Protein AF-A0A7S1Y8I5-F1 (afdb_monomer_lite)

Radius of gyration: 36.9 Å; chains: 1; bounding box: 74×65×113 Å

Secondary structure (DSSP, 8-state):
------------------S----PPPGGGSSPEEEEEEEEEEEEEEPP-TT-SS--EEEEEEEEEEEE-HHHHHHHHHHHHHHHHHHHHHHHHHTS--EEES-SEEEEE--TT--EEEEEEEE-SSS-EEEEEE--TT-SSS-SS-TTEEEESSEEEE-TT-EEEEEEEE-GGG--SSS--EEEEEEEETTSPPEEEEEEEE-TT---------------PPPHHHHGGGS--S-HHHHHTTS-HHHHHHHHHHHHHHTS--

Organism: NCBI:txid1486929

Sequence (262 aa):
TDRVLWRVCEAPLDTSTSLVSPRVLREDDLHPRPMCVSTTVDEYASIPCLGSDHIPVTAKLTVDYRLVDGAARAEVRASVVEALRRDRDNADNAAVPHCTSSTNLVALRSDEGGCRRTVTVTNDGEVDADLRFVPLPDATSCDPLPDWLSVTPAGMRLAPGTSAPFSFTLHPSALRRDEPNESILILHVDGGPDLFMFASVDSPDAQQPCPSTPAAAESAALPPELAALFTSPGPVAAAFASLAPTQRSVVQSFLESLAVDP

InterPro domains:
  IPR013783 Immunoglobulin-like fold [G3DSA:2.60.40.10] (97-251)
  IPR036691 Endonuclease/exonuclease/phosphatase superfamily [G3DSA:3.60.10.10] (1-95)
  IPR048869 OCRL-1/2, ASH domain [PF21310] (116-197)

Foldseek 3Di:
DDDDDDDPPPDDPPPDDDDDDPDPDDPVLQAFDWDWDDKDWPDKDWDDDPPDPDTDIDTDIDTDTDGDRSVVVVVVVVVVVVVVVVVVVVVVVLQQWDKDKPDLEAEFEPDPVWTKDKIKMFTQGQAKWKKAWACDPPDPDRDSDDPQKDWPPRIDIDHHGDMDIIMIIGRPVRDDPPDWPKDWIWIDIVRHDIRIHIYGYDYPPPPPPDPPDDPDPDPPPDPPLVVVLVPDPDDNVVSLVPDDPVVNVVVVVVVVVVPPDD

pLDDT: mean 77.21, std 21.44, range [27.86, 98.5]

Structure (mmCIF, N/CA/C/O backbone):
data_AF-A0A7S1Y8I5-F1
#
_entry.id   AF-A0A7S1Y8I5-F1
#
loop_
_atom_site.group_PDB
_atom_site.id
_atom_site.type_symbol
_atom_site.label_atom_id
_atom_site.label_alt_id
_atom_site.label_comp_id
_atom_site.label_asym_id
_atom_site.label_entity_id
_atom_site.label_seq_id
_atom_site.pdbx_PDB_ins_code
_atom_site.Cartn_x
_atom_site.Cartn_y
_atom_site.Cartn_z
_atom_site.occupancy
_atom_site.B_iso_or_equiv
_atom_site.auth_seq_id
_atom_site.auth_comp_id
_atom_site.auth_asym_id
_atom_site.auth_atom_id
_atom_site.pdbx_PDB_model_num
ATOM 1 N N . THR A 1 1 ? -50.408 0.021 57.785 1.00 35.72 1 THR A N 1
ATOM 2 C CA . THR A 1 1 ? -49.200 -0.669 58.290 1.00 35.72 1 THR A CA 1
ATOM 3 C C . THR A 1 1 ? -48.864 -1.743 57.285 1.00 35.72 1 THR A C 1
ATOM 5 O O . THR A 1 1 ? -49.183 -2.907 57.487 1.00 35.72 1 THR A O 1
ATOM 8 N N . ASP A 1 2 ? -48.273 -1.330 56.168 1.00 29.28 2 ASP A N 1
ATOM 9 C CA . ASP A 1 2 ? -47.983 -2.233 55.058 1.00 29.28 2 ASP A CA 1
ATOM 10 C C . ASP A 1 2 ? -46.575 -2.788 55.232 1.00 29.28 2 ASP A C 1
ATOM 12 O O . ASP A 1 2 ? -45.578 -2.075 55.134 1.00 29.28 2 ASP A O 1
ATOM 16 N N . ARG A 1 3 ? -46.502 -4.073 55.581 1.00 29.41 3 ARG A N 1
ATOM 17 C CA . ARG A 1 3 ? -45.250 -4.824 55.631 1.00 29.41 3 ARG A CA 1
ATOM 18 C C . ARG A 1 3 ? -44.947 -5.320 54.222 1.00 29.41 3 ARG A C 1
ATOM 20 O O . ARG A 1 3 ? -45.567 -6.274 53.762 1.00 29.41 3 ARG A O 1
ATOM 27 N N . VAL A 1 4 ? -43.991 -4.682 53.551 1.00 30.38 4 VAL A N 1
ATOM 28 C CA . VAL A 1 4 ? -43.412 -5.203 52.307 1.00 30.38 4 VAL A CA 1
ATOM 29 C C . VAL A 1 4 ? -42.442 -6.322 52.677 1.00 30.38 4 VAL A C 1
ATOM 31 O O . VAL A 1 4 ? -41.422 -6.099 53.328 1.00 30.38 4 VAL A O 1
ATOM 34 N N . LEU A 1 5 ? -42.814 -7.545 52.313 1.00 27.86 5 LEU A N 1
ATOM 35 C CA . LEU A 1 5 ? -42.038 -8.759 52.524 1.00 27.86 5 LEU A CA 1
ATOM 36 C C . LEU A 1 5 ? -41.047 -8.882 51.361 1.00 27.86 5 LEU A C 1
ATOM 38 O O . LEU A 1 5 ? -41.431 -9.254 50.254 1.00 27.86 5 LEU A O 1
ATOM 42 N N . TRP A 1 6 ? -39.781 -8.530 51.583 1.00 33.62 6 TRP A N 1
ATOM 43 C CA . TRP A 1 6 ? -38.742 -8.753 50.578 1.00 33.62 6 TRP A CA 1
ATOM 44 C C . TRP A 1 6 ? -38.394 -10.240 50.550 1.00 33.62 6 TRP A C 1
ATOM 46 O O . TRP A 1 6 ? -37.747 -10.766 51.454 1.00 33.62 6 TRP A O 1
ATOM 56 N N . ARG A 1 7 ? -38.861 -10.931 49.509 1.00 28.95 7 ARG A N 1
ATOM 57 C CA . ARG A 1 7 ? -38.400 -12.271 49.150 1.00 28.95 7 ARG A CA 1
ATOM 58 C C . ARG A 1 7 ? -37.130 -12.091 48.323 1.00 28.95 7 ARG A C 1
ATOM 60 O O . ARG A 1 7 ? -37.197 -11.604 47.199 1.00 28.95 7 ARG A O 1
ATOM 67 N N . VAL A 1 8 ? -35.979 -12.445 48.886 1.00 35.25 8 VAL A N 1
ATOM 68 C CA . VAL A 1 8 ? -34.736 -12.571 48.118 1.00 35.25 8 VAL A CA 1
ATOM 69 C C . VAL A 1 8 ? -34.930 -13.760 47.180 1.00 35.25 8 VAL A C 1
ATOM 71 O O . VAL A 1 8 ? -34.935 -14.908 47.615 1.00 35.25 8 VAL A O 1
ATOM 74 N N . CYS A 1 9 ? -35.194 -13.491 45.903 1.00 32.03 9 CYS A N 1
ATOM 75 C CA . CYS A 1 9 ? -35.096 -14.515 44.873 1.00 32.03 9 CYS A CA 1
ATOM 76 C C . CYS A 1 9 ? -33.607 -14.781 44.643 1.00 32.03 9 CYS A C 1
ATOM 78 O O . CYS A 1 9 ? -32.924 -13.996 43.989 1.00 32.03 9 CYS A O 1
ATOM 80 N N . GLU A 1 10 ? -33.108 -15.878 45.206 1.00 39.66 10 GLU A N 1
ATOM 81 C CA . GLU A 1 10 ? -31.824 -16.467 44.840 1.00 39.66 10 GLU A CA 1
ATOM 82 C C . GLU A 1 10 ? -31.915 -16.967 43.391 1.00 39.66 10 GLU A C 1
ATOM 84 O O . GLU A 1 10 ? -32.310 -18.099 43.123 1.00 39.66 10 GLU A O 1
ATOM 89 N N . ALA A 1 11 ? -31.587 -16.107 42.429 1.00 35.72 11 ALA A N 1
ATOM 90 C CA . ALA A 1 11 ? -31.093 -16.588 41.149 1.00 35.72 11 ALA A CA 1
ATOM 91 C C . ALA A 1 11 ? -29.582 -16.817 41.316 1.00 35.72 11 ALA A C 1
ATOM 93 O O . ALA A 1 11 ? -28.886 -15.891 41.747 1.00 35.72 11 ALA A O 1
ATOM 94 N N . PRO A 1 12 ? -29.052 -18.018 41.025 1.00 37.81 12 PRO A N 1
ATOM 95 C CA . PRO A 1 12 ? -27.624 -18.268 41.140 1.00 37.81 12 PRO A CA 1
ATOM 96 C C . PRO A 1 12 ? -26.876 -17.347 40.170 1.00 37.81 12 PRO A C 1
ATOM 98 O O . PRO A 1 12 ? -27.116 -17.358 38.962 1.00 37.81 12 PRO A O 1
ATOM 101 N N . LEU A 1 13 ? -25.976 -16.526 40.717 1.00 39.91 13 LEU A N 1
ATOM 102 C CA . LEU A 1 13 ? -24.967 -15.808 39.947 1.00 39.91 13 LEU A CA 1
ATOM 103 C C . LEU A 1 13 ? -24.025 -16.853 39.353 1.00 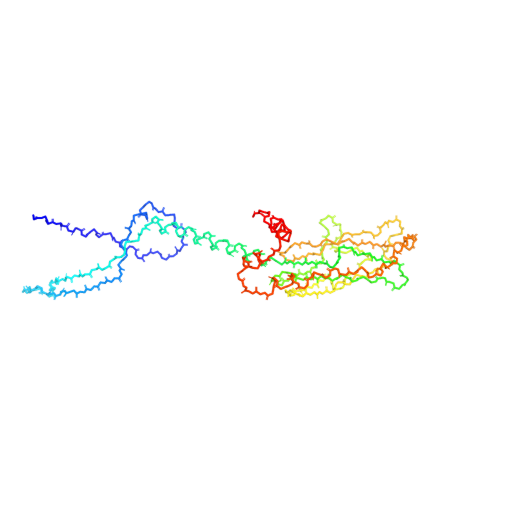39.91 13 LEU A C 1
ATOM 105 O O . LEU A 1 13 ? -23.099 -17.319 40.013 1.00 39.91 13 LEU A O 1
ATOM 109 N N . ASP A 1 14 ? -24.302 -17.246 38.115 1.00 36.22 14 ASP A N 1
ATOM 110 C CA . ASP A 1 14 ? -23.4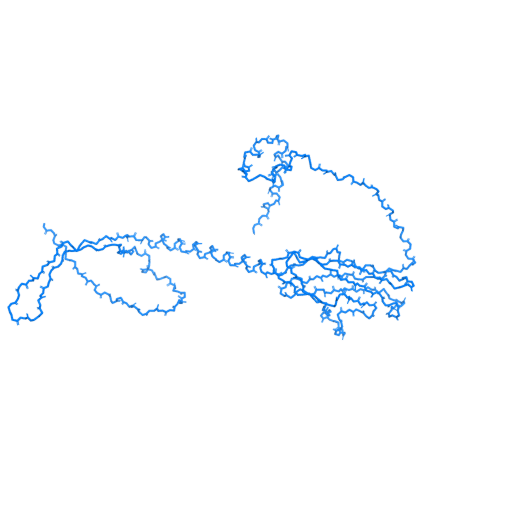34 -18.117 37.340 1.00 36.22 14 ASP A CA 1
ATOM 111 C C . ASP A 1 14 ? -22.154 -17.338 36.995 1.00 36.22 14 ASP A C 1
ATOM 113 O O . ASP A 1 14 ? -22.109 -16.513 36.081 1.00 36.22 14 ASP A O 1
ATOM 117 N N . THR A 1 15 ? -21.116 -17.527 37.809 1.00 41.22 15 THR A N 1
ATOM 118 C CA . THR A 1 15 ? -19.801 -16.878 37.687 1.00 41.22 15 THR A CA 1
ATOM 119 C C . THR A 1 15 ? -18.896 -17.563 36.662 1.00 41.22 15 THR A C 1
ATOM 121 O O . THR A 1 15 ? -17.710 -17.248 36.568 1.00 41.22 15 THR A O 1
ATOM 124 N N . SER A 1 16 ? -19.440 -18.465 35.843 1.00 45.03 16 SER A N 1
ATOM 125 C CA . SER A 1 16 ? -18.681 -19.220 34.853 1.00 45.03 16 SER A CA 1
ATOM 126 C C . SER A 1 16 ? -19.065 -18.843 33.420 1.00 45.03 16 SER A C 1
ATOM 128 O O . SER A 1 16 ? -19.826 -19.520 32.741 1.00 45.03 16 SER A O 1
ATOM 130 N N . THR A 1 17 ? -18.529 -17.736 32.900 1.00 38.75 17 THR A N 1
ATOM 131 C CA . THR A 1 17 ? -18.283 -17.639 31.447 1.00 38.75 17 THR A CA 1
ATOM 132 C C . THR A 1 17 ? -17.230 -16.581 31.134 1.00 38.75 17 THR A C 1
ATOM 134 O O . THR A 1 17 ? -17.516 -15.441 30.774 1.00 38.75 17 THR A O 1
ATOM 137 N N . SER A 1 18 ? -15.969 -16.997 31.261 1.00 46.31 18 SER A N 1
ATOM 138 C CA . SER A 1 18 ? -14.909 -16.521 30.378 1.00 46.31 18 SER A CA 1
ATOM 139 C C . SER A 1 18 ? -15.179 -17.028 28.960 1.00 46.31 18 SER A C 1
ATOM 141 O O . SER A 1 18 ? -15.636 -18.159 28.806 1.00 46.31 18 SER A O 1
ATOM 143 N N . LEU A 1 19 ? -14.789 -16.221 27.972 1.00 37.41 19 LEU A N 1
ATOM 144 C CA . LEU A 1 19 ? -14.913 -16.364 26.512 1.00 37.41 19 LEU A CA 1
ATOM 145 C C . LEU A 1 19 ? -16.015 -15.475 25.925 1.00 37.41 19 LEU A C 1
ATOM 147 O O . LEU A 1 19 ? -17.208 -15.770 25.945 1.00 37.41 19 LEU A O 1
ATOM 151 N N . VAL A 1 20 ? -15.541 -14.351 25.386 1.00 36.66 20 VAL A N 1
ATOM 152 C CA . VAL A 1 20 ? -16.281 -13.333 24.643 1.00 36.66 20 VAL A CA 1
ATOM 153 C C . VAL A 1 20 ? -16.767 -13.949 23.332 1.00 36.66 20 VAL A C 1
ATOM 155 O O . VAL A 1 20 ? -16.147 -13.814 22.286 1.00 36.66 20 VAL A O 1
ATOM 158 N N . SER A 1 21 ? -17.878 -14.674 23.396 1.00 36.94 21 SER A N 1
ATOM 159 C CA . SER A 1 21 ? -18.741 -14.859 22.232 1.00 36.94 21 SER A CA 1
ATOM 160 C C . SER A 1 21 ? -19.648 -13.631 22.111 1.00 36.94 21 SER A C 1
ATOM 162 O O . SER A 1 21 ? -20.028 -13.065 23.145 1.00 36.94 21 SER A O 1
ATOM 164 N N . PRO A 1 22 ? -20.023 -13.196 20.897 1.00 38.72 22 PRO A N 1
ATOM 165 C CA . PRO A 1 22 ? -20.977 -12.110 20.721 1.00 38.72 22 PRO A CA 1
ATOM 166 C C . PRO A 1 22 ? -22.334 -12.549 21.287 1.00 38.72 22 PRO A C 1
ATOM 168 O O . PRO A 1 22 ? -23.116 -13.234 20.633 1.00 38.72 22 PRO A O 1
ATOM 171 N N . ARG A 1 23 ? -22.603 -12.205 22.553 1.00 46.09 23 ARG A N 1
ATOM 172 C CA . ARG A 1 23 ? -23.916 -12.396 23.174 1.00 46.09 23 ARG A CA 1
ATOM 173 C C . ARG A 1 23 ? -24.901 -11.470 22.468 1.00 46.09 23 ARG A C 1
ATOM 175 O O . ARG A 1 23 ? -24.848 -10.253 22.655 1.00 46.09 23 ARG A O 1
ATOM 182 N N . VAL A 1 24 ? -25.786 -12.072 21.679 1.00 48.88 24 VAL A N 1
ATOM 183 C CA . VAL A 1 24 ? -27.066 -11.483 21.282 1.00 48.88 24 VAL A CA 1
ATOM 184 C C . VAL A 1 24 ? -27.761 -11.044 22.571 1.00 48.88 24 VAL A C 1
ATOM 186 O O . VAL A 1 24 ? -27.965 -11.870 23.464 1.00 48.88 24 VAL A O 1
ATOM 189 N N . LEU A 1 25 ? -28.021 -9.742 22.706 1.00 46.62 25 LEU A N 1
ATOM 190 C CA . LEU A 1 25 ? -28.722 -9.186 23.864 1.00 46.62 25 LEU A CA 1
ATOM 191 C C . LEU A 1 25 ? -30.088 -9.873 23.962 1.00 46.62 25 LEU A C 1
ATOM 193 O O . LEU A 1 25 ? -30.847 -9.876 22.993 1.00 46.62 25 LEU A O 1
ATOM 197 N N . ARG A 1 26 ? -30.374 -10.500 25.105 1.00 55.31 26 ARG A N 1
ATOM 198 C CA . ARG A 1 26 ? -31.713 -11.038 25.385 1.00 55.31 26 ARG A CA 1
ATOM 199 C C . ARG A 1 26 ? -32.615 -9.876 25.798 1.00 55.31 26 ARG A C 1
ATOM 201 O O . ARG A 1 26 ? -32.120 -8.897 26.350 1.00 55.31 26 ARG A O 1
ATOM 208 N N . GLU A 1 27 ? -33.925 -9.982 25.576 1.00 52.91 27 GLU A N 1
ATOM 209 C CA . GLU A 1 27 ? -34.897 -8.963 26.023 1.00 52.91 27 GLU A CA 1
ATOM 210 C C . GLU A 1 27 ? -34.753 -8.634 27.526 1.00 52.91 27 GLU A C 1
ATOM 212 O O . GLU A 1 27 ? -34.914 -7.483 27.926 1.00 52.91 27 GLU A O 1
ATOM 217 N N . ASP A 1 28 ? -34.301 -9.597 28.338 1.00 56.22 28 ASP A N 1
ATOM 218 C CA . ASP A 1 28 ? -33.999 -9.440 29.771 1.00 56.22 28 ASP A CA 1
ATOM 219 C C . ASP A 1 28 ? -32.831 -8.475 30.097 1.00 56.22 28 ASP A C 1
ATOM 221 O O . ASP A 1 28 ? -32.583 -8.146 31.265 1.00 56.22 28 ASP A O 1
ATOM 225 N N . ASP A 1 29 ? -32.066 -8.024 29.098 1.00 56.28 29 ASP A N 1
ATOM 226 C CA . ASP A 1 29 ? -30.981 -7.046 29.258 1.00 56.28 29 ASP A CA 1
ATOM 227 C C . ASP A 1 29 ? -31.463 -5.586 29.114 1.00 56.28 29 ASP A C 1
ATOM 229 O O . ASP A 1 29 ? -30.708 -4.666 29.432 1.00 56.28 29 ASP A O 1
ATOM 233 N N . LEU A 1 30 ? -32.714 -5.361 28.687 1.00 57.78 30 LEU A N 1
ATOM 234 C CA . LEU A 1 30 ? -33.320 -4.025 28.565 1.00 57.78 30 LEU A CA 1
ATOM 235 C C . LEU A 1 30 ? -33.857 -3.486 29.895 1.00 57.78 30 LEU A C 1
ATOM 237 O O . LEU A 1 30 ? -34.082 -2.283 30.032 1.00 57.78 30 LEU A O 1
ATOM 241 N N . HIS A 1 31 ? -34.054 -4.352 30.892 1.00 66.00 31 HIS A N 1
ATOM 242 C CA . HIS A 1 31 ? -34.506 -3.911 32.203 1.00 66.00 31 HIS A CA 1
ATOM 243 C C . HIS A 1 31 ? -33.383 -3.207 32.969 1.00 66.00 31 HIS A C 1
ATOM 245 O O . HIS A 1 31 ? -32.252 -3.704 33.006 1.00 66.00 31 HIS A O 1
ATOM 251 N N . PRO A 1 32 ? -33.682 -2.069 33.620 1.00 66.94 32 PRO A N 1
ATOM 252 C CA . PRO A 1 32 ? -32.694 -1.350 34.397 1.00 66.94 32 PRO A CA 1
ATOM 253 C C . PRO A 1 32 ? -32.132 -2.247 35.499 1.00 66.94 32 PRO A C 1
ATOM 255 O O . PRO A 1 32 ? -32.873 -2.756 36.344 1.00 66.94 32 PRO A O 1
ATOM 258 N N . ARG A 1 33 ? -30.811 -2.452 35.491 1.00 70.31 33 ARG A N 1
ATOM 259 C CA . ARG A 1 33 ? -30.142 -3.289 36.492 1.00 70.31 33 ARG A CA 1
ATOM 260 C C . ARG A 1 33 ? -29.558 -2.409 37.592 1.00 70.31 33 ARG A C 1
ATOM 262 O O . ARG A 1 33 ? -28.818 -1.470 37.278 1.00 70.31 33 ARG A O 1
ATOM 269 N N . PRO A 1 34 ? -29.855 -2.695 38.870 1.00 72.12 34 PRO A N 1
ATOM 270 C CA . PRO A 1 34 ? -29.190 -2.021 39.968 1.00 72.12 34 PRO A CA 1
ATOM 271 C C . PRO A 1 34 ? -27.727 -2.471 40.000 1.00 72.12 34 PRO A C 1
ATOM 273 O O . PRO A 1 34 ? -27.423 -3.654 40.139 1.00 72.12 34 PRO A O 1
ATOM 276 N N . MET A 1 35 ? -26.811 -1.521 39.853 1.00 75.56 35 MET A N 1
ATOM 277 C CA . MET A 1 35 ? -25.389 -1.735 40.084 1.00 75.56 35 MET A CA 1
ATOM 278 C C . MET A 1 35 ? -25.064 -1.197 41.476 1.00 75.56 35 MET A C 1
ATOM 280 O O . MET A 1 35 ? -25.183 0.005 41.714 1.00 75.56 35 MET A O 1
ATOM 284 N N . CYS A 1 36 ? -24.700 -2.088 42.401 1.00 72.88 36 CYS A N 1
ATOM 285 C CA . CYS A 1 36 ? -24.256 -1.706 43.741 1.00 72.88 36 CYS A CA 1
ATOM 286 C C . CYS A 1 36 ? -22.994 -0.845 43.629 1.00 72.88 36 CYS A C 1
ATOM 288 O O . CYS A 1 36 ? -22.030 -1.242 42.975 1.00 72.88 36 CYS A O 1
ATOM 290 N N . VAL A 1 37 ? -23.014 0.329 44.251 1.00 78.00 37 VAL A N 1
ATOM 291 C CA . VAL A 1 37 ? -21.901 1.287 44.252 1.00 78.00 37 VAL A CA 1
ATOM 292 C C . VAL A 1 37 ? -21.157 1.229 45.578 1.00 78.00 37 VAL A C 1
ATOM 294 O O . VAL A 1 37 ? -19.929 1.196 45.590 1.00 78.00 37 VAL A O 1
ATOM 297 N N . SER A 1 38 ? -21.894 1.160 46.684 1.00 84.19 38 SER A N 1
ATOM 298 C CA . SER A 1 38 ? -21.340 1.038 48.029 1.00 84.19 38 SER A CA 1
ATOM 299 C C . SER A 1 38 ? -22.314 0.322 48.951 1.00 84.19 38 SER A C 1
ATOM 301 O O . SER A 1 38 ? -23.530 0.435 48.809 1.00 84.19 38 SER A O 1
ATOM 303 N N . THR A 1 39 ? -21.751 -0.392 49.922 1.00 86.81 39 THR A N 1
ATOM 304 C CA . THR A 1 39 ? -22.501 -1.017 51.009 1.00 86.81 39 THR A CA 1
ATOM 305 C C . THR A 1 39 ? -21.860 -0.607 52.322 1.00 86.81 39 THR A C 1
ATOM 307 O O . THR A 1 39 ? -20.664 -0.831 52.518 1.00 86.81 39 THR A O 1
ATOM 310 N N . THR A 1 40 ? -22.645 -0.034 53.227 1.00 90.12 40 THR A N 1
ATOM 311 C CA . THR A 1 40 ? -22.228 0.271 54.597 1.00 90.12 40 THR A CA 1
ATOM 312 C C . THR A 1 40 ? -23.017 -0.581 55.580 1.00 90.12 40 THR A C 1
ATOM 314 O O . THR A 1 40 ? -24.213 -0.819 55.409 1.00 90.12 40 THR A O 1
ATOM 317 N N . VAL A 1 41 ? -22.327 -1.086 56.603 1.00 89.31 41 VAL A N 1
ATOM 318 C CA . VAL A 1 41 ? -22.955 -1.817 57.707 1.00 89.31 41 VAL A CA 1
ATOM 319 C C . VAL A 1 41 ? -23.259 -0.812 58.804 1.00 89.31 41 VAL A C 1
ATOM 321 O O . VAL A 1 41 ? -22.336 -0.279 59.416 1.00 89.31 41 VAL A O 1
ATOM 324 N N . ASP A 1 42 ? -24.538 -0.555 59.044 1.00 89.62 42 ASP A N 1
ATOM 325 C CA . ASP A 1 42 ? -24.965 0.440 60.028 1.00 89.62 42 ASP A CA 1
ATOM 326 C C . ASP A 1 42 ? -25.104 -0.190 61.414 1.00 89.62 42 ASP A C 1
ATOM 328 O O . ASP A 1 42 ? -24.714 0.392 62.423 1.00 89.62 42 ASP A O 1
ATOM 332 N N . GLU A 1 43 ? -25.654 -1.404 61.467 1.00 91.88 43 GLU A N 1
ATOM 333 C CA . GLU A 1 43 ? -25.865 -2.142 62.710 1.00 91.88 43 GLU A CA 1
ATOM 334 C C . GLU A 1 43 ? -25.526 -3.616 62.490 1.00 91.88 43 GLU A C 1
ATOM 336 O O . GLU A 1 43 ? -25.877 -4.203 61.466 1.00 91.88 43 GLU A O 1
ATOM 341 N N . TYR A 1 44 ? -24.856 -4.229 63.463 1.00 91.19 44 TYR A N 1
ATOM 342 C CA . TYR A 1 44 ? -24.547 -5.654 63.465 1.00 91.19 44 TYR A CA 1
ATOM 343 C C . TYR A 1 44 ? -24.724 -6.192 64.879 1.00 91.19 44 TYR A C 1
ATOM 345 O O . TYR A 1 44 ? -24.107 -5.696 65.820 1.00 91.19 44 TYR A O 1
ATOM 353 N N . ALA A 1 45 ? -25.570 -7.202 65.035 1.00 89.69 45 ALA A N 1
ATOM 354 C CA . ALA A 1 45 ? -25.847 -7.820 66.321 1.00 89.69 45 ALA A CA 1
ATOM 355 C C . ALA A 1 45 ? -25.941 -9.336 66.175 1.00 89.69 45 ALA A C 1
ATOM 357 O O . ALA A 1 45 ? -26.492 -9.849 65.204 1.00 89.69 45 ALA A O 1
ATOM 358 N N . SER A 1 46 ? -25.421 -10.060 67.159 1.00 88.19 46 SER A N 1
ATOM 359 C CA . SER A 1 46 ? -25.667 -11.489 67.308 1.00 88.19 46 SER A CA 1
ATOM 360 C C . SER A 1 46 ? -26.896 -11.712 68.184 1.00 88.19 46 SER A C 1
ATOM 362 O O . SER A 1 46 ? -27.103 -11.018 69.181 1.00 88.19 46 SER A O 1
ATOM 364 N N . ILE A 1 47 ? -27.728 -12.682 67.815 1.00 86.56 47 ILE A N 1
ATOM 365 C CA . ILE A 1 47 ? -28.867 -13.095 68.632 1.00 86.56 47 ILE A CA 1
ATOM 366 C C . ILE A 1 47 ? -28.382 -14.214 69.560 1.00 86.56 47 ILE A C 1
ATOM 368 O O . ILE A 1 47 ? -27.940 -15.252 69.066 1.00 86.56 47 ILE A O 1
ATOM 372 N N . PRO A 1 48 ? -28.463 -14.054 70.892 1.00 81.31 48 PRO A N 1
ATOM 373 C CA . PRO A 1 48 ? -28.026 -15.089 71.819 1.00 81.31 48 PRO A CA 1
ATOM 374 C C . PRO A 1 48 ? -28.852 -16.369 71.645 1.00 81.31 48 PRO A C 1
ATOM 376 O O . PRO A 1 48 ? -30.066 -16.363 71.846 1.00 81.31 48 PRO A O 1
ATOM 379 N N . CYS A 1 49 ? -28.194 -17.479 71.318 1.00 80.12 49 CYS A N 1
ATOM 380 C CA . CYS A 1 49 ? -28.799 -18.808 71.273 1.00 80.12 49 CYS A CA 1
ATOM 381 C C . CYS A 1 49 ? -28.002 -19.768 72.164 1.00 80.12 49 CYS A C 1
ATOM 383 O O . CYS A 1 49 ? -26.795 -19.941 72.000 1.00 80.12 49 CYS A O 1
ATOM 385 N N . LEU A 1 50 ? -28.674 -20.379 73.142 1.00 80.12 50 LEU A N 1
ATOM 386 C CA . LEU A 1 50 ? -28.043 -21.313 74.071 1.00 80.12 50 LEU A CA 1
ATOM 387 C C . LEU A 1 50 ? -27.950 -22.702 73.434 1.00 80.12 50 LEU A C 1
ATOM 389 O O . LEU A 1 50 ? -28.970 -23.294 73.090 1.00 80.12 50 LEU A O 1
ATOM 393 N N . GLY A 1 51 ? -26.725 -23.220 73.317 1.00 78.56 51 GLY A N 1
ATOM 394 C CA . GLY A 1 51 ? -26.458 -24.606 72.915 1.00 78.56 51 GLY A CA 1
ATOM 395 C C . GLY A 1 51 ? -26.224 -24.843 71.420 1.00 78.56 51 GLY A C 1
ATOM 396 O O . GLY A 1 51 ? -26.110 -25.998 71.026 1.00 78.56 51 GLY A O 1
ATOM 397 N N . SER A 1 52 ? -26.127 -23.786 70.608 1.00 80.44 52 SER A N 1
ATOM 398 C CA . SER A 1 52 ? -25.707 -23.853 69.200 1.00 80.44 52 SER A CA 1
ATOM 399 C C . SER A 1 52 ? -24.369 -23.131 69.041 1.00 80.44 52 SER A C 1
ATOM 401 O O . SER A 1 52 ? -24.214 -22.010 69.523 1.00 80.44 52 SER A O 1
ATOM 403 N N . ASP A 1 53 ? -23.406 -23.762 68.379 1.00 82.50 53 ASP A N 1
ATOM 404 C CA . ASP A 1 53 ? -22.128 -23.167 67.967 1.00 82.50 53 ASP A CA 1
ATOM 405 C C . ASP A 1 53 ? -22.281 -22.225 66.759 1.00 82.50 53 ASP A C 1
ATOM 407 O O . ASP A 1 53 ? -21.442 -21.355 66.522 1.00 82.50 53 ASP A O 1
ATOM 411 N N . HIS A 1 54 ? -23.403 -22.325 66.047 1.00 78.81 54 HIS A N 1
ATOM 412 C CA . HIS A 1 54 ? -23.824 -21.371 65.031 1.00 78.81 54 HIS A CA 1
ATOM 413 C C . HIS A 1 54 ? -24.742 -20.307 65.644 1.00 78.81 54 HIS A C 1
ATOM 415 O O . HIS A 1 54 ? -25.921 -20.572 65.902 1.00 78.81 54 HIS A O 1
ATOM 421 N N . ILE A 1 55 ? -24.196 -19.105 65.874 1.00 85.06 55 ILE A N 1
ATOM 422 C CA . ILE A 1 55 ? -24.936 -17.955 66.411 1.00 85.06 55 ILE A CA 1
ATOM 423 C C . ILE A 1 55 ? -25.551 -17.160 65.252 1.00 85.06 55 ILE A C 1
ATOM 425 O O . ILE A 1 55 ? -24.805 -16.629 64.425 1.00 85.06 55 ILE A O 1
ATOM 429 N N . PRO A 1 56 ? -26.889 -17.045 65.168 1.00 88.06 56 PRO A N 1
ATOM 430 C CA . PRO A 1 56 ? -27.523 -16.233 64.147 1.00 88.06 56 PRO A CA 1
ATOM 431 C C . PRO A 1 56 ? -27.190 -14.756 64.364 1.00 88.06 56 PRO A C 1
ATOM 433 O O . PRO A 1 56 ? -27.153 -14.256 65.491 1.00 88.06 56 PRO A O 1
ATOM 436 N N . VAL A 1 57 ? -26.958 -14.049 63.263 1.00 91.19 57 VAL A N 1
ATOM 437 C CA . VAL A 1 57 ? -26.610 -12.627 63.259 1.00 91.19 57 VAL A CA 1
ATOM 438 C C . VAL A 1 57 ? -27.638 -11.836 62.469 1.00 91.19 57 VAL A C 1
ATOM 440 O O . VAL A 1 57 ? -28.188 -12.307 61.475 1.00 91.19 57 VAL A O 1
ATOM 443 N N . THR A 1 58 ? -27.896 -10.620 62.926 1.00 88.75 58 THR A N 1
ATOM 444 C CA . THR A 1 58 ? -28.709 -9.621 62.243 1.00 88.75 58 THR A CA 1
ATOM 445 C C . THR A 1 58 ? -27.821 -8.452 61.871 1.00 88.75 58 THR A C 1
ATOM 447 O O . THR A 1 58 ? -27.128 -7.907 62.731 1.00 88.75 58 THR A O 1
ATOM 450 N N . ALA A 1 59 ? -27.862 -8.053 60.605 1.00 91.06 59 ALA A N 1
ATOM 451 C CA . ALA A 1 59 ? -27.164 -6.879 60.113 1.00 91.06 59 ALA A CA 1
ATOM 452 C C . ALA A 1 59 ? -28.155 -5.937 59.430 1.00 91.06 59 ALA A C 1
ATOM 454 O O . ALA A 1 59 ? -29.039 -6.380 58.694 1.00 91.06 59 ALA A O 1
ATOM 455 N N . LYS A 1 60 ? -27.983 -4.638 59.659 1.00 91.62 60 LYS A N 1
ATOM 456 C CA . LYS A 1 60 ? -28.649 -3.572 58.920 1.00 91.62 60 LYS A CA 1
ATOM 457 C C . LYS A 1 60 ? -27.626 -2.950 57.986 1.00 91.62 60 LYS A C 1
ATOM 459 O O . LYS A 1 60 ? -26.576 -2.485 58.427 1.00 91.62 60 LYS A O 1
ATOM 464 N N . LEU A 1 61 ? -27.932 -3.000 56.699 1.00 92.00 61 LEU A N 1
ATOM 465 C CA . LEU A 1 61 ? -27.052 -2.559 55.631 1.00 92.00 61 LEU A CA 1
ATOM 466 C C . LEU A 1 61 ? -27.731 -1.404 54.902 1.00 92.00 61 LEU A C 1
ATOM 468 O O . LEU A 1 61 ? -28.891 -1.538 54.504 1.00 92.00 61 LEU A O 1
ATOM 472 N N . THR A 1 62 ? -27.001 -0.317 54.684 1.00 89.00 62 THR A N 1
ATOM 473 C CA . THR A 1 62 ? -27.372 0.693 53.695 1.00 89.00 62 THR A CA 1
ATOM 474 C C . THR A 1 62 ? -26.618 0.381 52.407 1.00 89.00 62 THR A C 1
ATOM 476 O O . THR A 1 62 ? -25.397 0.222 52.406 1.00 89.00 62 THR A O 1
ATOM 479 N N . VAL A 1 63 ? -27.363 0.217 51.313 1.00 88.50 63 VAL A N 1
ATOM 480 C CA . VAL A 1 63 ? -26.821 -0.116 49.991 1.00 88.50 63 VAL A CA 1
ATOM 481 C C . VAL A 1 63 ? -27.152 1.019 49.039 1.00 88.50 63 VAL A C 1
ATOM 483 O O . VAL A 1 63 ? -28.320 1.237 48.711 1.00 88.50 63 VAL A O 1
ATOM 486 N N . ASP A 1 64 ? -26.120 1.700 48.556 1.00 86.75 64 ASP A N 1
ATOM 487 C CA . ASP A 1 64 ? -26.258 2.662 47.474 1.00 86.75 64 ASP A CA 1
ATOM 488 C C . ASP A 1 64 ? -26.132 1.921 46.148 1.00 86.75 64 ASP A C 1
ATOM 490 O O . ASP A 1 64 ? -25.122 1.268 45.864 1.00 86.75 64 ASP A O 1
ATOM 494 N N . TYR A 1 65 ? -27.148 2.040 45.300 1.00 86.19 65 TYR A N 1
ATOM 495 C CA . TYR A 1 65 ? -27.115 1.488 43.954 1.00 86.19 65 TYR A CA 1
ATOM 496 C C . TYR A 1 65 ? -27.380 2.574 42.918 1.00 86.19 65 TYR A C 1
ATOM 498 O O . TYR A 1 65 ? -28.132 3.523 43.141 1.00 86.19 65 TYR A O 1
ATOM 506 N N . ARG A 1 66 ? -26.762 2.419 41.749 1.00 84.38 66 ARG A N 1
ATOM 507 C CA . ARG A 1 66 ? -27.094 3.192 40.554 1.00 84.38 66 ARG A CA 1
ATOM 508 C C . ARG A 1 66 ? -27.970 2.342 39.659 1.00 84.38 66 ARG A C 1
ATOM 510 O O . ARG A 1 66 ? -27.633 1.200 39.350 1.00 84.38 66 ARG A O 1
ATOM 517 N N . LEU A 1 67 ? -29.091 2.912 39.243 1.00 83.44 67 LEU A N 1
ATOM 518 C CA . LEU A 1 67 ? -29.934 2.314 38.226 1.00 83.44 67 LEU A CA 1
ATOM 519 C C . LEU A 1 67 ? -29.319 2.632 36.860 1.00 83.44 67 LEU A C 1
ATOM 521 O O . LEU A 1 67 ? -29.257 3.797 36.470 1.00 83.44 67 LEU A O 1
ATOM 525 N N . VAL A 1 68 ? -28.824 1.616 36.156 1.00 81.69 68 VAL A N 1
ATOM 526 C CA . VAL A 1 68 ? -28.331 1.797 34.786 1.00 81.69 68 VAL A CA 1
ATOM 527 C C . VAL A 1 68 ? -29.475 1.500 33.833 1.00 81.69 68 VAL A C 1
ATOM 529 O O . VAL A 1 68 ? -29.982 0.379 33.826 1.00 81.69 68 VAL A O 1
ATOM 532 N N . ASP A 1 69 ? -29.867 2.491 33.039 1.00 83.81 69 ASP A N 1
ATOM 533 C CA . ASP A 1 69 ? -30.835 2.302 31.963 1.00 83.81 69 ASP A CA 1
ATOM 534 C C . ASP A 1 69 ? -30.246 1.359 30.903 1.00 83.81 69 ASP A C 1
ATOM 536 O O . ASP A 1 69 ? -29.227 1.657 30.270 1.00 83.81 69 ASP A O 1
ATOM 540 N N . GLY A 1 70 ? -30.870 0.188 30.756 1.00 83.25 70 GLY A N 1
ATOM 541 C CA . GLY A 1 70 ? -30.452 -0.835 29.804 1.00 83.25 70 GLY A CA 1
ATOM 542 C C . GLY A 1 70 ? -30.557 -0.351 28.360 1.00 83.25 70 GLY A C 1
ATOM 543 O O . GLY A 1 70 ? -29.669 -0.654 27.563 1.00 83.25 70 GLY A O 1
ATOM 544 N N . ALA A 1 71 ? -31.574 0.457 28.043 1.00 84.62 71 ALA A N 1
ATOM 545 C CA . ALA A 1 71 ? -31.780 0.998 26.705 1.00 84.62 71 ALA A CA 1
ATOM 546 C C . ALA A 1 71 ? -30.699 2.029 26.356 1.00 84.62 71 ALA A C 1
ATOM 548 O O . ALA A 1 71 ? -29.986 1.853 25.368 1.00 84.62 71 ALA A O 1
ATOM 549 N N . ALA A 1 72 ? -30.485 3.030 27.219 1.00 85.56 72 ALA A N 1
ATOM 550 C CA . ALA A 1 72 ? -29.428 4.026 27.019 1.00 85.56 72 ALA A CA 1
ATOM 551 C C . ALA A 1 72 ? -28.030 3.383 26.970 1.00 85.56 72 ALA A C 1
ATOM 553 O O . ALA A 1 72 ? -27.181 3.754 26.160 1.00 85.56 72 ALA A O 1
ATOM 554 N N . ARG A 1 73 ? -27.778 2.364 27.802 1.00 85.31 73 ARG A N 1
ATOM 555 C CA . ARG A 1 73 ? -26.518 1.611 27.766 1.00 85.31 73 ARG A CA 1
ATOM 556 C C . ARG A 1 73 ? -26.346 0.841 26.458 1.00 85.31 73 ARG A C 1
ATOM 558 O O . ARG A 1 73 ? -25.225 0.776 25.954 1.00 85.31 73 ARG A O 1
ATOM 565 N N . ALA A 1 74 ? -27.403 0.220 25.941 1.00 86.38 74 ALA A N 1
ATOM 566 C CA . ALA A 1 74 ? -27.354 -0.506 24.677 1.00 86.38 74 ALA A CA 1
ATOM 567 C C . ALA A 1 74 ? -27.067 0.441 23.504 1.00 86.38 74 ALA A C 1
ATOM 569 O O . ALA A 1 74 ? -26.227 0.115 22.668 1.00 86.38 74 ALA A O 1
ATOM 570 N N . GLU A 1 75 ? -27.681 1.624 23.494 1.00 90.88 75 GLU A N 1
ATOM 571 C CA . GLU A 1 75 ? -27.439 2.665 22.491 1.00 90.88 75 GLU A CA 1
ATOM 572 C C . GLU A 1 75 ? -25.988 3.164 22.524 1.00 90.88 75 GLU A C 1
ATOM 574 O O . GLU A 1 75 ? -25.300 3.129 21.505 1.00 90.88 75 GLU A O 1
ATOM 579 N N . VAL A 1 76 ? -25.478 3.533 23.706 1.00 91.88 76 VAL A N 1
ATOM 580 C CA . VAL A 1 76 ? -24.073 3.946 23.874 1.00 91.88 76 VAL A CA 1
ATOM 581 C C . VAL A 1 76 ? -23.119 2.821 23.480 1.00 91.88 76 VAL A C 1
ATOM 583 O O . VAL A 1 76 ? -22.091 3.053 22.852 1.00 91.88 76 VAL A O 1
ATOM 586 N N . ARG A 1 77 ? -23.442 1.570 23.821 1.00 89.50 77 ARG A N 1
ATOM 587 C CA . ARG A 1 77 ? -22.625 0.427 23.410 1.00 89.50 77 ARG A CA 1
ATOM 588 C C . ARG A 1 77 ? -22.606 0.282 21.891 1.00 89.50 77 ARG A C 1
ATOM 590 O O . ARG A 1 77 ? -21.535 0.043 21.345 1.00 89.50 77 ARG A O 1
ATOM 597 N N . ALA A 1 78 ? -23.753 0.399 21.226 1.00 93.12 78 ALA A N 1
ATOM 598 C CA . ALA A 1 78 ? -23.838 0.303 19.774 1.00 93.12 78 ALA A CA 1
ATOM 599 C C . ALA A 1 78 ? -23.027 1.417 19.098 1.00 93.12 78 ALA A C 1
ATOM 601 O O . ALA A 1 78 ? -22.228 1.126 18.213 1.00 93.12 78 ALA A O 1
ATOM 602 N N . SER A 1 79 ? -23.145 2.663 19.568 1.00 95.06 79 SER A N 1
ATOM 603 C CA . SER A 1 79 ? -22.387 3.785 19.003 1.00 95.06 79 SER A CA 1
ATOM 604 C C . SER A 1 79 ? -20.876 3.638 19.200 1.00 95.06 79 SER A C 1
ATOM 606 O O . SER A 1 79 ? -20.117 3.883 18.266 1.00 95.06 79 SER A O 1
ATOM 608 N N . VAL A 1 80 ? -20.428 3.169 20.370 1.00 95.38 80 VAL A N 1
ATOM 609 C CA . VAL A 1 80 ? -19.006 2.886 20.631 1.00 95.38 80 VAL A CA 1
ATOM 610 C C . VAL A 1 80 ? -18.494 1.748 19.751 1.00 95.38 80 VAL A C 1
ATOM 612 O O . VAL A 1 80 ? -17.392 1.841 19.221 1.00 95.38 80 VAL A O 1
ATOM 615 N N . VAL A 1 81 ? -19.272 0.678 19.573 1.00 95.38 81 VAL A N 1
ATOM 616 C CA . VAL A 1 81 ? -18.882 -0.443 18.703 1.00 95.38 81 VAL A CA 1
ATOM 617 C C . VAL A 1 81 ? -18.744 0.012 17.251 1.00 95.38 81 VAL A C 1
ATOM 619 O O . VAL A 1 81 ? -17.753 -0.330 16.611 1.00 95.38 81 VAL A O 1
ATOM 622 N N . GLU A 1 82 ? -19.682 0.812 16.746 1.00 96.38 82 GLU A N 1
ATOM 623 C CA . GLU A 1 82 ? -19.598 1.362 15.390 1.00 96.38 82 GLU A CA 1
ATOM 624 C C . GLU A 1 82 ? -18.424 2.336 15.229 1.00 96.38 82 GLU A C 1
ATOM 626 O O . GLU A 1 82 ? -17.737 2.296 14.211 1.00 96.38 82 GLU A O 1
ATOM 631 N N . ALA A 1 83 ? -18.135 3.166 16.236 1.00 96.25 83 ALA A N 1
ATOM 632 C CA . ALA A 1 83 ? -16.959 4.036 16.222 1.00 96.25 83 ALA A CA 1
ATOM 633 C C . ALA A 1 83 ? -15.657 3.223 16.152 1.00 96.25 83 ALA A C 1
ATOM 635 O O . ALA A 1 83 ? -14.840 3.454 15.269 1.00 96.25 83 ALA A O 1
ATOM 636 N N . LEU A 1 84 ? -15.510 2.200 17.001 1.00 95.00 84 LEU A N 1
ATOM 637 C CA . LEU A 1 84 ? -14.340 1.315 16.987 1.00 95.00 84 LEU A CA 1
ATOM 638 C C . LEU A 1 84 ? -14.188 0.561 15.664 1.00 95.00 84 LEU A C 1
ATOM 640 O O . LEU A 1 84 ? -13.069 0.318 15.218 1.00 95.00 84 LEU A O 1
ATOM 644 N N . ARG A 1 85 ? -15.305 0.172 15.042 1.00 96.56 85 ARG A N 1
ATOM 645 C CA . ARG A 1 85 ? -15.288 -0.457 13.723 1.00 96.56 85 ARG A CA 1
ATOM 646 C C . ARG A 1 85 ? -14.761 0.508 12.667 1.00 96.56 85 ARG A C 1
ATOM 648 O O . ARG A 1 85 ? -13.874 0.128 11.920 1.00 96.56 85 ARG A O 1
ATOM 655 N N . ARG A 1 86 ? -15.248 1.750 12.645 1.00 97.50 86 ARG A N 1
ATOM 656 C CA . ARG A 1 86 ? -14.754 2.779 11.716 1.00 97.50 86 ARG A CA 1
ATOM 657 C C . ARG A 1 86 ? -13.284 3.100 11.940 1.00 97.50 86 ARG A C 1
ATOM 659 O O . ARG A 1 86 ? -12.544 3.194 10.973 1.00 97.50 86 ARG A O 1
ATOM 666 N N . ASP A 1 87 ? -12.854 3.233 13.193 1.00 96.62 87 ASP A N 1
ATOM 667 C CA . ASP A 1 87 ? -11.449 3.491 13.521 1.00 96.62 87 ASP A CA 1
ATOM 668 C C . ASP A 1 87 ? -10.552 2.358 13.017 1.00 96.62 87 ASP A C 1
ATOM 670 O O . ASP A 1 87 ? -9.477 2.605 12.473 1.00 96.62 87 ASP A O 1
ATOM 674 N N . ARG A 1 88 ? -11.020 1.113 13.149 1.00 96.44 88 ARG A N 1
ATOM 675 C CA . ARG A 1 88 ? -10.334 -0.052 12.597 1.00 96.44 88 ARG A CA 1
ATOM 676 C C . ARG A 1 88 ? -10.315 -0.037 11.073 1.00 96.44 88 ARG A C 1
ATOM 678 O O . ARG A 1 88 ? -9.247 -0.211 10.510 1.00 96.44 88 ARG A O 1
ATOM 685 N N . ASP A 1 89 ? -11.455 0.187 10.426 1.00 96.94 89 ASP A N 1
ATOM 686 C CA . ASP A 1 89 ? -11.543 0.225 8.964 1.00 96.94 89 ASP A CA 1
ATOM 687 C C . ASP A 1 89 ? -10.626 1.333 8.398 1.00 96.94 89 ASP A C 1
ATOM 689 O O . ASP A 1 89 ? -9.928 1.128 7.409 1.00 96.94 89 ASP A O 1
ATOM 693 N N . ASN A 1 90 ? -10.544 2.485 9.071 1.00 95.75 90 ASN A N 1
ATOM 694 C CA . ASN A 1 90 ? -9.629 3.572 8.720 1.00 95.75 90 ASN A CA 1
ATOM 695 C C . ASN A 1 90 ? -8.157 3.180 8.901 1.00 95.75 90 ASN A C 1
ATOM 697 O O . ASN A 1 90 ? -7.342 3.482 8.034 1.00 95.75 90 ASN A O 1
ATOM 701 N N . ALA A 1 91 ? -7.813 2.512 10.005 1.00 95.19 91 ALA A N 1
ATOM 702 C CA . ALA A 1 91 ? -6.454 2.031 10.246 1.00 95.19 91 ALA A CA 1
ATOM 703 C C . ALA A 1 91 ? -6.043 0.947 9.236 1.00 95.19 91 ALA A C 1
ATOM 705 O O . ALA A 1 91 ? -4.918 0.967 8.743 1.00 95.19 91 ALA A O 1
ATOM 706 N N . ASP A 1 92 ? -6.962 0.041 8.893 1.00 95.38 92 ASP A N 1
ATOM 707 C CA . ASP A 1 92 ? -6.747 -1.004 7.892 1.00 95.38 92 ASP A CA 1
ATOM 708 C C . ASP A 1 92 ? -6.532 -0.374 6.500 1.00 95.38 92 ASP A C 1
ATOM 710 O O . ASP A 1 92 ? -5.624 -0.783 5.779 1.00 95.38 92 ASP A O 1
ATOM 714 N N . ASN A 1 93 ? -7.285 0.677 6.150 1.00 94.56 93 ASN A N 1
ATOM 715 C CA . ASN A 1 93 ? -7.090 1.428 4.905 1.00 94.56 93 ASN A CA 1
ATOM 716 C C . ASN A 1 93 ? -5.773 2.223 4.883 1.00 94.56 93 ASN A C 1
ATOM 718 O O . ASN A 1 93 ? -5.097 2.252 3.858 1.00 94.56 93 ASN A O 1
ATOM 722 N N . ALA A 1 94 ? -5.388 2.853 5.997 1.00 93.25 94 ALA A N 1
ATOM 723 C CA . ALA A 1 94 ? -4.121 3.582 6.113 1.00 93.25 94 ALA A CA 1
ATOM 724 C C . ALA A 1 94 ? -2.899 2.649 6.016 1.00 93.25 94 ALA A C 1
ATOM 726 O O . ALA A 1 94 ? -1.835 3.048 5.544 1.00 93.25 94 ALA A O 1
ATOM 727 N N . ALA A 1 95 ? -3.069 1.385 6.413 1.00 94.81 95 ALA A N 1
ATOM 728 C CA . ALA A 1 95 ? -2.050 0.351 6.305 1.00 94.81 95 ALA A CA 1
ATOM 729 C C . ALA A 1 95 ? -1.884 -0.226 4.885 1.00 94.81 95 ALA A C 1
ATOM 731 O O . ALA A 1 95 ? -1.025 -1.087 4.687 1.00 94.81 95 ALA A O 1
ATOM 732 N N . VAL A 1 96 ? -2.673 0.214 3.895 1.00 96.88 96 VAL A N 1
ATOM 733 C CA . VAL A 1 96 ? -2.490 -0.189 2.494 1.00 96.88 96 VAL A CA 1
ATOM 734 C C . VAL A 1 96 ? -1.315 0.597 1.892 1.00 96.88 96 VAL A C 1
ATOM 736 O O . VAL A 1 96 ? -1.352 1.830 1.878 1.00 96.88 96 VAL A O 1
ATOM 739 N N . PRO A 1 97 ? -0.268 -0.069 1.368 1.00 97.50 97 PRO A N 1
ATOM 740 C CA . PRO A 1 97 ? 0.858 0.619 0.752 1.00 97.50 97 PRO A CA 1
ATOM 741 C C . PRO A 1 97 ? 0.407 1.376 -0.496 1.00 97.50 97 PRO A C 1
ATOM 743 O O . PRO A 1 97 ? -0.349 0.864 -1.324 1.00 97.50 97 PRO A O 1
ATOM 746 N N . HIS A 1 98 ? 0.906 2.601 -0.647 1.00 97.38 98 HIS A N 1
ATOM 747 C CA . HIS A 1 98 ? 0.551 3.474 -1.757 1.00 97.38 98 HIS A CA 1
ATOM 748 C C . HIS A 1 98 ? 1.801 4.116 -2.350 1.00 97.38 98 HIS A C 1
ATOM 750 O O . HIS A 1 98 ? 2.618 4.691 -1.637 1.00 97.38 98 HIS A O 1
ATOM 756 N N . CYS A 1 99 ? 1.964 4.012 -3.666 1.00 97.94 99 CYS A N 1
ATOM 757 C CA . CYS A 1 99 ? 3.104 4.578 -4.375 1.00 97.94 99 CYS A CA 1
ATOM 758 C C . CYS A 1 99 ? 2.643 5.383 -5.585 1.00 97.94 99 CYS A C 1
ATOM 760 O O . CYS A 1 99 ? 1.686 5.002 -6.258 1.00 97.94 99 CYS A O 1
ATOM 762 N N . THR A 1 100 ? 3.370 6.449 -5.903 1.00 97.94 100 THR A N 1
ATOM 763 C CA . THR A 1 100 ? 3.188 7.233 -7.127 1.00 97.94 100 THR A CA 1
ATOM 764 C C . THR A 1 100 ? 4.485 7.312 -7.923 1.00 97.94 100 THR A C 1
ATOM 766 O O . THR A 1 100 ? 5.590 7.177 -7.397 1.00 97.94 100 THR A O 1
ATOM 769 N N . SER A 1 101 ? 4.365 7.507 -9.231 1.00 97.50 101 SER A N 1
ATOM 770 C CA . SER A 1 101 ? 5.479 7.649 -10.168 1.00 97.50 101 SER A CA 1
ATOM 771 C C . SER A 1 101 ? 5.551 9.078 -10.702 1.00 97.50 101 SER A C 1
ATOM 773 O O . SER A 1 101 ? 4.541 9.716 -10.986 1.00 97.50 101 SER A O 1
ATOM 775 N N . SER A 1 102 ? 6.768 9.578 -10.927 1.00 97.12 102 SER A N 1
ATOM 776 C CA . SER A 1 102 ? 6.991 10.901 -11.524 1.00 97.12 102 SER A CA 1
ATOM 777 C C . SER A 1 102 ? 6.445 11.013 -12.953 1.00 97.12 102 SER A C 1
ATOM 779 O O . SER A 1 102 ? 6.184 12.106 -13.443 1.00 97.12 102 SER A O 1
ATOM 781 N N . THR A 1 103 ? 6.356 9.884 -13.658 1.00 96.38 103 THR A N 1
ATOM 782 C CA . THR A 1 103 ? 5.766 9.763 -14.994 1.00 96.38 103 THR A CA 1
ATOM 783 C C . THR A 1 103 ? 5.323 8.322 -15.214 1.00 96.38 103 THR A C 1
ATOM 785 O O . THR A 1 103 ? 5.993 7.395 -14.762 1.00 96.38 103 THR A O 1
ATOM 788 N N . ASN A 1 104 ? 4.238 8.141 -15.963 1.00 95.25 104 ASN A N 1
ATOM 789 C CA . ASN A 1 104 ? 3.807 6.826 -16.445 1.00 95.25 104 ASN A CA 1
ATOM 790 C C . ASN A 1 104 ? 4.318 6.540 -17.858 1.00 95.25 104 ASN A C 1
ATOM 792 O O . ASN A 1 104 ? 4.097 5.454 -18.370 1.00 95.25 104 ASN A O 1
ATOM 796 N N . LEU A 1 105 ? 4.989 7.501 -18.495 1.00 95.06 105 LEU A N 1
ATOM 797 C CA . LEU A 1 105 ? 5.558 7.357 -19.830 1.00 95.06 105 LEU A CA 1
ATOM 798 C C . LEU A 1 105 ? 7.087 7.303 -19.759 1.00 95.06 105 LEU A C 1
ATOM 800 O O . LEU A 1 105 ? 7.737 8.234 -19.267 1.00 95.06 105 LEU A O 1
ATOM 804 N N . VAL A 1 106 ? 7.643 6.227 -20.305 1.00 93.62 106 VAL A N 1
ATOM 805 C CA . VAL A 1 106 ? 9.072 5.956 -20.456 1.00 93.62 106 VAL A CA 1
ATOM 806 C C . VAL A 1 106 ? 9.409 5.994 -21.946 1.00 93.62 106 VAL A C 1
ATOM 808 O O . VAL A 1 106 ? 9.509 4.964 -22.606 1.00 93.62 106 VAL A O 1
ATOM 811 N N . ALA A 1 107 ? 9.568 7.206 -22.476 1.00 91.88 107 ALA A N 1
ATOM 812 C CA . ALA A 1 107 ? 10.046 7.414 -23.840 1.00 91.88 107 ALA A CA 1
ATOM 813 C C . ALA A 1 107 ? 11.577 7.284 -23.878 1.00 91.88 107 ALA A C 1
ATOM 815 O O . ALA A 1 107 ? 12.298 8.066 -23.243 1.00 91.88 107 ALA A O 1
ATOM 816 N N . LEU A 1 108 ? 12.066 6.278 -24.598 1.00 90.56 108 LEU A N 1
ATOM 817 C CA . LEU A 1 108 ? 13.483 5.998 -24.818 1.00 90.56 108 LEU A CA 1
ATOM 818 C C . LEU A 1 108 ? 13.840 6.355 -26.257 1.00 90.56 108 LEU A C 1
ATOM 820 O O . LEU A 1 108 ? 13.071 6.089 -27.170 1.00 90.56 108 LEU A O 1
ATOM 824 N N . ARG A 1 109 ? 15.012 6.944 -26.485 1.00 85.56 109 ARG A N 1
ATOM 825 C CA . ARG A 1 109 ? 15.485 7.258 -27.841 1.00 85.56 109 ARG A CA 1
ATOM 826 C C . ARG A 1 109 ? 16.527 6.243 -28.272 1.00 85.56 109 ARG A C 1
ATOM 828 O O . ARG A 1 109 ? 17.368 5.852 -27.479 1.00 85.56 109 ARG A O 1
ATOM 835 N N . SER A 1 110 ? 16.503 5.816 -29.525 1.00 76.00 110 SER A N 1
ATOM 836 C CA . SER A 1 110 ? 17.569 4.961 -30.052 1.00 76.00 110 SER A CA 1
ATOM 837 C C . SER A 1 110 ? 18.754 5.820 -30.509 1.00 76.00 110 SER A C 1
ATOM 839 O O . SER A 1 110 ? 18.901 6.078 -31.700 1.00 76.00 110 SER A O 1
ATOM 841 N N . ASP A 1 111 ? 19.582 6.298 -29.579 1.00 73.38 111 ASP A N 1
ATOM 842 C CA . ASP A 1 111 ? 20.877 6.913 -29.888 1.00 73.38 111 ASP A CA 1
ATOM 843 C C . ASP A 1 111 ? 22.031 5.899 -29.768 1.00 73.38 111 ASP A C 1
ATOM 845 O O . ASP A 1 111 ? 21.944 4.890 -29.067 1.00 73.38 111 ASP A O 1
ATOM 849 N N . GLU A 1 112 ? 23.133 6.148 -30.485 1.00 58.31 112 GLU A N 1
ATOM 850 C CA . GLU A 1 112 ? 24.271 5.217 -30.620 1.00 58.31 112 GLU A CA 1
ATOM 851 C C . GLU A 1 112 ? 24.970 4.879 -29.283 1.00 58.31 112 GLU A C 1
ATOM 853 O O . GLU A 1 112 ? 25.755 3.934 -29.217 1.00 58.31 112 GLU A O 1
ATOM 858 N N . GLY A 1 113 ? 24.679 5.623 -28.208 1.00 59.72 113 GLY A N 1
ATOM 859 C CA . GLY A 1 113 ? 25.246 5.432 -26.868 1.00 59.72 113 GLY A CA 1
ATOM 860 C C . GLY A 1 113 ? 24.402 4.592 -25.903 1.00 59.72 113 GLY A C 1
ATOM 861 O O . GLY A 1 113 ? 24.864 4.327 -24.794 1.00 59.72 113 GLY A O 1
ATOM 862 N N . GLY A 1 114 ? 23.200 4.166 -26.307 1.00 63.59 114 GLY A N 1
ATOM 863 C CA . GLY A 1 114 ? 22.229 3.526 -25.423 1.00 63.59 114 GLY A CA 1
ATOM 864 C C . GLY A 1 114 ? 21.505 4.552 -24.547 1.00 63.59 114 GLY A C 1
ATOM 865 O O . GLY A 1 114 ? 22.105 5.225 -23.708 1.00 63.59 114 GLY A O 1
ATOM 866 N N . CYS A 1 115 ? 20.188 4.654 -24.712 1.00 81.62 115 CYS A N 1
ATOM 867 C CA . CYS A 1 115 ? 19.397 5.612 -23.953 1.00 81.62 115 CYS A CA 1
ATOM 868 C C . CYS A 1 115 ? 19.010 5.056 -22.586 1.00 81.62 115 CYS A C 1
ATOM 870 O O . CYS A 1 115 ? 18.495 3.940 -22.450 1.00 81.62 115 CYS A O 1
ATOM 872 N N . ARG A 1 116 ? 19.249 5.884 -21.570 1.00 87.75 116 ARG A N 1
ATOM 873 C CA . ARG A 1 116 ? 18.846 5.644 -20.191 1.00 87.75 116 ARG A CA 1
ATOM 874 C C . ARG A 1 116 ? 17.803 6.678 -19.790 1.00 87.75 116 ARG A C 1
ATOM 876 O O . ARG A 1 116 ? 18.050 7.881 -19.885 1.00 87.75 116 ARG A O 1
ATOM 883 N N . ARG A 1 117 ? 16.660 6.222 -19.287 1.00 93.25 117 ARG A N 1
ATOM 884 C CA . ARG A 1 117 ? 15.613 7.077 -18.715 1.00 93.25 117 ARG A CA 1
ATOM 885 C C . ARG A 1 117 ? 15.412 6.710 -17.257 1.00 93.25 117 ARG A C 1
ATOM 887 O O . ARG A 1 117 ? 15.381 5.536 -16.911 1.00 93.25 117 ARG A O 1
ATOM 894 N N . THR A 1 118 ? 15.252 7.712 -16.406 1.00 95.44 118 THR A N 1
ATOM 895 C CA . THR A 1 118 ? 14.968 7.496 -14.987 1.00 95.44 118 THR A CA 1
ATOM 896 C C . THR A 1 118 ? 13.544 7.933 -14.680 1.00 95.44 118 THR A C 1
ATOM 898 O O . THR A 1 118 ? 13.139 9.025 -15.081 1.00 95.44 118 THR A O 1
ATOM 901 N N . VAL A 1 119 ? 12.807 7.088 -13.964 1.00 97.00 119 VAL A N 1
ATOM 902 C CA . VAL A 1 119 ? 11.512 7.412 -13.354 1.00 97.00 119 VAL A CA 1
ATOM 903 C C . VAL A 1 119 ? 11.678 7.311 -11.851 1.00 97.00 119 VAL A C 1
ATOM 905 O O . VAL A 1 119 ? 12.226 6.330 -11.355 1.00 97.00 119 VAL A O 1
ATOM 908 N N . THR A 1 120 ? 11.222 8.320 -11.125 1.00 98.12 120 THR A N 1
ATOM 909 C CA . THR A 1 120 ? 11.232 8.289 -9.664 1.00 98.12 120 THR A CA 1
ATOM 910 C C . THR A 1 120 ? 9.900 7.745 -9.180 1.00 98.12 120 THR A C 1
ATOM 912 O O . THR A 1 120 ? 8.855 8.212 -9.629 1.00 98.12 120 THR A O 1
ATOM 915 N N . VAL A 1 121 ? 9.940 6.774 -8.275 1.00 98.25 121 VAL A N 1
ATOM 916 C CA . VAL A 1 121 ? 8.761 6.271 -7.567 1.00 98.25 121 VAL A CA 1
ATOM 917 C C . VAL A 1 121 ? 8.854 6.720 -6.117 1.00 98.25 121 VAL A C 1
ATOM 919 O O . VAL A 1 121 ? 9.927 6.641 -5.518 1.00 98.25 121 VAL A O 1
ATOM 922 N N . THR A 1 122 ? 7.748 7.215 -5.578 1.00 98.50 122 THR A N 1
ATOM 923 C CA . THR A 1 122 ? 7.612 7.697 -4.204 1.00 98.50 122 THR A CA 1
ATOM 924 C C . THR A 1 122 ? 6.605 6.830 -3.471 1.00 98.50 122 THR A C 1
ATOM 926 O O . THR A 1 122 ? 5.555 6.523 -4.026 1.00 98.50 122 THR A O 1
ATOM 929 N N . ASN A 1 123 ? 6.922 6.432 -2.240 1.00 98.38 123 ASN A N 1
ATOM 930 C CA . ASN A 1 123 ? 5.952 5.831 -1.332 1.00 98.38 123 ASN A CA 1
ATOM 931 C C . ASN A 1 123 ? 5.241 6.950 -0.561 1.00 98.38 123 ASN A C 1
ATOM 933 O O . ASN A 1 123 ? 5.824 7.544 0.345 1.00 98.38 123 ASN A O 1
ATOM 937 N N . ASP A 1 124 ? 4.001 7.236 -0.950 1.00 97.62 124 ASP A N 1
ATOM 938 C CA . ASP A 1 124 ? 3.150 8.256 -0.327 1.00 97.62 124 ASP A CA 1
ATOM 939 C C . ASP A 1 124 ? 2.255 7.670 0.784 1.00 97.62 124 ASP A C 1
ATOM 941 O O . ASP A 1 124 ? 1.484 8.400 1.403 1.00 97.62 124 ASP A O 1
ATOM 945 N N . GLY A 1 125 ? 2.335 6.355 1.028 1.00 96.44 125 GLY A N 1
ATOM 946 C CA . GLY A 1 125 ? 1.606 5.663 2.091 1.00 96.44 125 GLY A CA 1
ATOM 947 C C . GLY A 1 125 ? 2.282 5.743 3.465 1.00 96.44 125 GLY A C 1
ATOM 948 O O . GLY A 1 125 ? 3.398 6.244 3.614 1.00 96.44 125 GLY A O 1
ATOM 949 N N . GLU A 1 126 ? 1.604 5.208 4.487 1.00 96.75 126 GLU A N 1
ATOM 950 C CA . GLU A 1 126 ? 2.093 5.180 5.879 1.00 96.75 126 GLU A CA 1
ATOM 951 C C . GLU A 1 126 ? 2.910 3.922 6.222 1.00 96.75 126 GLU A C 1
ATOM 953 O O . GLU A 1 126 ? 3.539 3.852 7.281 1.00 96.75 126 GLU A O 1
ATOM 958 N N . VAL A 1 127 ? 2.929 2.932 5.327 1.00 97.88 127 VAL A N 1
ATOM 959 C CA . VAL A 1 127 ? 3.629 1.651 5.501 1.00 97.88 127 VAL A CA 1
ATOM 960 C C . VAL A 1 127 ? 4.721 1.454 4.455 1.00 97.88 127 VAL A C 1
ATOM 962 O O . VAL A 1 127 ? 4.702 2.069 3.390 1.00 97.88 127 VAL A O 1
ATOM 965 N N . ASP A 1 128 ? 5.685 0.582 4.750 1.00 98.25 128 ASP A N 1
ATOM 966 C CA . ASP A 1 128 ? 6.699 0.178 3.775 1.00 98.25 128 ASP A CA 1
ATOM 967 C C . ASP A 1 128 ? 6.046 -0.475 2.546 1.00 98.25 128 ASP A C 1
ATOM 969 O O . ASP A 1 128 ? 5.132 -1.288 2.679 1.00 98.25 128 ASP A O 1
ATOM 973 N N . ALA A 1 129 ? 6.559 -0.160 1.358 1.00 98.31 129 ALA A N 1
ATOM 974 C CA . ALA A 1 129 ? 6.087 -0.707 0.093 1.00 98.31 129 ALA A CA 1
ATOM 975 C C . ALA A 1 129 ? 7.180 -1.551 -0.573 1.00 98.31 129 ALA A C 1
ATOM 977 O O . ALA A 1 129 ? 8.277 -1.055 -0.843 1.00 98.31 129 ALA A O 1
ATOM 978 N N . ASP A 1 130 ? 6.873 -2.815 -0.863 1.00 98.44 130 ASP A N 1
ATOM 979 C CA . ASP A 1 130 ? 7.734 -3.708 -1.639 1.00 98.44 130 ASP A CA 1
ATOM 980 C C . ASP A 1 130 ? 7.313 -3.670 -3.118 1.00 98.44 130 ASP A C 1
ATOM 982 O O . ASP A 1 130 ? 6.183 -3.998 -3.477 1.00 98.44 130 ASP A O 1
ATOM 986 N N . LEU A 1 131 ? 8.236 -3.246 -3.982 1.00 98.19 131 LEU A N 1
ATOM 987 C CA . LEU A 1 131 ? 8.016 -2.979 -5.402 1.00 98.19 131 LEU A CA 1
ATOM 988 C C . LEU A 1 131 ? 8.747 -3.999 -6.275 1.00 98.19 131 LEU A C 1
ATOM 990 O O . LEU A 1 131 ? 9.944 -4.237 -6.084 1.00 98.19 131 LEU A O 1
ATOM 994 N N . ARG A 1 132 ? 8.073 -4.547 -7.290 1.00 97.75 132 ARG A N 1
ATOM 995 C CA . ARG A 1 132 ? 8.694 -5.414 -8.312 1.00 97.75 132 ARG A CA 1
ATOM 996 C C . ARG A 1 132 ? 7.967 -5.339 -9.648 1.00 97.75 132 ARG A C 1
ATOM 998 O O . ARG A 1 132 ? 6.752 -5.201 -9.676 1.00 97.75 132 ARG A O 1
ATOM 1005 N N . PHE A 1 133 ? 8.682 -5.499 -10.757 1.00 97.19 133 PHE A N 1
ATOM 1006 C CA . PHE A 1 133 ? 8.020 -5.679 -12.051 1.00 97.19 133 PHE A CA 1
ATOM 1007 C C . PHE A 1 133 ? 7.468 -7.102 -12.184 1.00 97.19 133 PHE A C 1
ATOM 1009 O O . PHE A 1 133 ? 8.147 -8.066 -11.823 1.00 97.19 133 PHE A O 1
ATOM 1016 N N . VAL A 1 134 ? 6.243 -7.231 -12.696 1.00 96.56 134 VAL A N 1
ATOM 1017 C CA . VAL A 1 134 ? 5.564 -8.521 -12.907 1.00 96.56 134 VAL A CA 1
ATOM 1018 C C . VAL A 1 134 ? 5.183 -8.708 -14.379 1.00 96.56 134 VAL A C 1
ATOM 1020 O O . VAL A 1 134 ? 4.922 -7.719 -15.067 1.00 96.56 134 VAL A O 1
ATOM 1023 N N . PRO A 1 135 ? 5.175 -9.955 -14.886 1.00 95.06 135 PRO A N 1
ATOM 1024 C CA . PRO A 1 135 ? 4.749 -10.235 -16.252 1.00 95.06 135 PRO A CA 1
ATOM 1025 C C . PRO A 1 135 ? 3.269 -9.911 -16.446 1.00 95.06 135 PRO A C 1
ATOM 1027 O O . PRO A 1 135 ? 2.464 -10.010 -15.516 1.00 95.06 135 PRO A O 1
ATOM 1030 N N . LEU A 1 136 ? 2.906 -9.547 -17.678 1.00 91.31 136 LEU A N 1
ATOM 1031 C CA . LEU A 1 136 ? 1.501 -9.405 -18.050 1.00 91.31 136 LEU A CA 1
ATOM 1032 C C . LEU A 1 136 ? 0.785 -10.762 -17.912 1.00 91.31 136 LEU A C 1
ATOM 1034 O O . LEU A 1 136 ? 1.375 -11.791 -18.245 1.00 91.31 136 LEU A O 1
ATOM 1038 N N . PRO A 1 137 ? -0.487 -10.780 -17.476 1.00 83.75 137 PRO A N 1
ATOM 1039 C CA . PRO A 1 137 ? -1.214 -12.015 -17.167 1.00 83.75 137 PRO A CA 1
ATOM 1040 C C . PRO A 1 137 ? -1.342 -12.983 -18.354 1.00 83.75 137 PRO A C 1
ATOM 1042 O O . PRO A 1 137 ? -1.386 -14.191 -18.141 1.00 83.75 137 PRO A O 1
ATOM 1045 N N . ASP A 1 138 ? -1.334 -12.465 -19.585 1.00 82.94 138 ASP A N 1
ATOM 1046 C CA . ASP A 1 138 ? -1.461 -13.253 -20.820 1.00 82.94 138 ASP A CA 1
ATOM 1047 C C . ASP A 1 138 ? -0.143 -13.361 -21.614 1.00 82.94 138 ASP A C 1
ATOM 1049 O O . ASP A 1 138 ? -0.139 -13.793 -22.769 1.00 82.94 138 ASP A O 1
ATOM 1053 N N . ALA A 1 139 ? 0.990 -12.944 -21.037 1.00 80.31 139 ALA A N 1
ATOM 1054 C CA . ALA A 1 139 ? 2.278 -13.039 -21.715 1.00 80.31 139 ALA A CA 1
ATOM 1055 C C . ALA A 1 139 ? 2.770 -14.492 -21.781 1.00 80.31 139 ALA A C 1
ATOM 1057 O O . ALA A 1 139 ? 2.790 -15.218 -20.789 1.00 80.31 139 ALA A O 1
ATOM 1058 N N . THR A 1 140 ? 3.237 -14.910 -22.960 1.00 79.19 140 THR A N 1
ATOM 1059 C CA . THR A 1 140 ? 3.857 -16.231 -23.161 1.00 79.19 140 THR A CA 1
ATOM 1060 C C . THR A 1 140 ? 5.202 -16.356 -22.435 1.00 79.19 140 THR A C 1
ATOM 1062 O O . THR A 1 140 ? 5.639 -17.463 -22.126 1.00 79.19 140 THR A O 1
ATOM 1065 N N . SER A 1 141 ? 5.878 -15.230 -22.185 1.00 80.38 141 SER A N 1
ATOM 1066 C CA . SER A 1 141 ? 7.135 -15.154 -21.441 1.00 80.38 141 SER A CA 1
ATOM 1067 C C . SER A 1 141 ? 6.876 -14.886 -19.959 1.00 80.38 141 SER A C 1
ATOM 1069 O O . SER A 1 141 ? 6.094 -14.007 -19.609 1.00 80.38 141 SER A O 1
ATOM 1071 N N . CYS A 1 142 ? 7.599 -15.588 -19.083 1.00 85.62 142 CYS A N 1
ATOM 1072 C CA . CYS A 1 142 ? 7.610 -15.292 -17.644 1.00 85.62 142 CYS A CA 1
ATOM 1073 C C . CYS A 1 142 ? 8.380 -14.004 -17.304 1.00 85.62 142 CYS A C 1
ATOM 1075 O O . CYS A 1 142 ? 8.363 -13.569 -16.152 1.00 85.62 142 CYS A O 1
ATOM 1077 N N . ASP A 1 143 ? 9.076 -13.420 -18.281 1.00 90.25 143 ASP A N 1
ATOM 1078 C CA . ASP A 1 143 ? 9.868 -12.215 -18.087 1.00 90.25 143 ASP A CA 1
ATOM 1079 C C . ASP A 1 143 ? 8.963 -10.973 -18.004 1.00 90.25 143 ASP A C 1
ATOM 1081 O O . ASP A 1 143 ? 8.091 -10.782 -18.856 1.00 90.25 143 ASP A O 1
ATOM 1085 N N . PRO A 1 144 ? 9.152 -10.115 -16.983 1.00 92.19 144 PRO A N 1
ATOM 1086 C CA . PRO A 1 144 ? 8.295 -8.955 -16.749 1.00 92.19 144 PRO A CA 1
ATOM 1087 C C . PRO A 1 144 ? 8.587 -7.770 -17.677 1.00 92.19 144 PRO A C 1
ATOM 1089 O O . PRO A 1 144 ? 7.848 -6.787 -17.681 1.00 92.19 144 PRO A O 1
ATOM 1092 N N . LEU A 1 145 ? 9.686 -7.833 -18.427 1.00 94.06 145 LEU A N 1
ATOM 1093 C CA . LEU A 1 145 ? 10.180 -6.771 -19.293 1.00 94.06 145 LEU A CA 1
ATOM 1094 C C . LEU A 1 145 ? 10.420 -7.343 -20.697 1.00 94.06 145 LEU A C 1
ATOM 1096 O O . LEU A 1 145 ? 10.828 -8.499 -20.808 1.00 94.06 145 LEU A O 1
ATOM 1100 N N . PRO A 1 146 ? 10.208 -6.558 -21.765 1.00 93.19 146 PRO A N 1
ATOM 1101 C CA . PRO A 1 146 ? 10.561 -6.985 -23.112 1.00 93.19 146 PRO A CA 1
ATOM 1102 C C . PRO A 1 146 ? 12.087 -7.035 -23.297 1.00 93.19 146 PRO A C 1
ATOM 1104 O O . PRO A 1 146 ? 12.807 -6.234 -22.710 1.00 93.19 146 PRO A O 1
ATOM 1107 N N . ASP A 1 147 ? 12.579 -7.903 -24.187 1.00 92.94 147 ASP A N 1
ATOM 1108 C CA . ASP A 1 147 ? 14.020 -8.150 -24.408 1.00 92.94 147 ASP A CA 1
ATOM 1109 C C . ASP A 1 147 ? 14.851 -6.896 -24.745 1.00 92.94 147 ASP A C 1
ATOM 1111 O O . ASP A 1 147 ? 16.063 -6.848 -24.526 1.00 92.94 147 ASP A O 1
ATOM 1115 N N . TRP A 1 148 ? 14.209 -5.865 -25.299 1.00 93.19 148 TRP A N 1
ATOM 1116 C CA . TRP A 1 148 ? 14.842 -4.592 -25.644 1.00 93.19 148 TRP A CA 1
ATOM 1117 C C . TRP A 1 148 ? 14.966 -3.620 -24.464 1.00 93.19 148 TRP A C 1
ATOM 1119 O O . TRP A 1 148 ? 15.559 -2.553 -24.627 1.00 93.19 148 TRP A O 1
ATOM 1129 N N . LEU A 1 149 ? 14.449 -3.965 -23.284 1.00 94.38 149 LEU A N 1
ATOM 1130 C CA . LEU A 1 149 ? 14.385 -3.092 -22.119 1.00 94.38 149 LEU A CA 1
ATOM 1131 C C . LEU A 1 149 ? 14.901 -3.789 -20.861 1.00 94.38 149 LEU A C 1
ATOM 1133 O O . LEU A 1 149 ? 14.433 -4.857 -20.485 1.00 94.38 149 LEU A O 1
ATOM 1137 N N . SER A 1 150 ? 15.796 -3.126 -20.136 1.00 95.44 150 SER A N 1
ATOM 1138 C CA . SER A 1 150 ? 16.152 -3.524 -18.772 1.00 95.44 150 SER A CA 1
ATOM 1139 C C . SER A 1 150 ? 15.866 -2.414 -17.771 1.00 95.44 150 SER A C 1
ATOM 1141 O O . SER A 1 150 ? 15.912 -1.226 -18.097 1.00 95.44 150 SER A O 1
ATOM 1143 N N . VAL A 1 151 ? 15.576 -2.802 -16.528 1.00 96.94 151 VAL A N 1
ATOM 1144 C CA . VAL A 1 151 ? 15.316 -1.872 -15.426 1.00 96.94 151 VAL A CA 1
ATOM 1145 C C . VAL A 1 151 ? 16.236 -2.177 -14.253 1.00 96.94 151 VAL A C 1
ATOM 1147 O O . VAL A 1 151 ? 16.390 -3.325 -13.845 1.00 96.94 151 VAL A O 1
ATOM 1150 N N . THR A 1 152 ? 16.866 -1.136 -13.712 1.00 96.69 152 THR A N 1
ATOM 1151 C CA . THR A 1 152 ? 17.700 -1.210 -12.507 1.00 96.69 152 THR A CA 1
ATOM 1152 C C . THR A 1 152 ? 17.215 -0.193 -11.469 1.00 96.69 152 THR A C 1
ATOM 1154 O O . THR A 1 152 ? 17.195 0.998 -11.783 1.00 96.69 152 THR A O 1
ATOM 1157 N N . PRO A 1 153 ? 16.892 -0.600 -10.230 1.00 97.12 153 PRO A N 1
ATOM 1158 C CA . PRO A 1 153 ? 16.809 -1.983 -9.751 1.00 97.12 153 PRO A CA 1
ATOM 1159 C C . PRO A 1 153 ? 15.580 -2.721 -10.321 1.00 97.12 153 PRO A C 1
ATOM 1161 O O . PRO A 1 153 ? 14.618 -2.087 -10.736 1.00 97.12 153 PRO A O 1
ATOM 1164 N N . ALA A 1 154 ? 15.596 -4.058 -10.329 1.00 92.31 154 ALA A N 1
ATOM 1165 C CA . ALA A 1 154 ? 14.446 -4.867 -10.771 1.00 92.31 154 ALA A CA 1
ATOM 1166 C C . ALA A 1 154 ? 13.286 -4.884 -9.749 1.00 92.31 154 ALA A C 1
ATOM 1168 O O . ALA A 1 154 ? 12.139 -5.169 -10.089 1.00 92.31 154 ALA A O 1
ATOM 1169 N N . GLY A 1 155 ? 13.597 -4.567 -8.494 1.00 95.56 155 GLY A N 1
ATOM 1170 C CA . GLY A 1 155 ? 12.652 -4.406 -7.401 1.00 95.56 155 GLY A CA 1
ATOM 1171 C C . GLY A 1 155 ? 13.328 -3.725 -6.217 1.00 95.56 155 GLY A C 1
ATOM 1172 O O . GLY A 1 155 ? 14.560 -3.683 -6.140 1.00 95.56 155 GLY A O 1
ATOM 1173 N N . MET A 1 156 ? 12.535 -3.154 -5.319 1.00 97.31 156 MET A N 1
ATOM 1174 C CA . MET 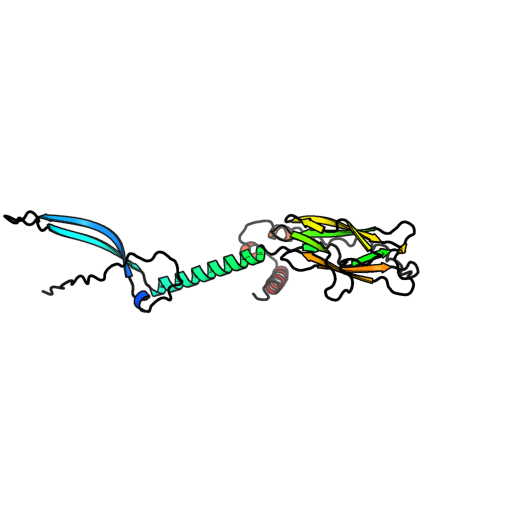A 1 156 ? 13.045 -2.466 -4.138 1.00 97.31 156 MET A CA 1
ATOM 1175 C C . MET A 1 156 ? 11.989 -2.322 -3.053 1.00 97.31 156 MET A C 1
ATOM 1177 O O . MET A 1 156 ? 10.801 -2.374 -3.337 1.00 97.31 156 MET A O 1
ATOM 1181 N N . ARG A 1 157 ? 12.440 -2.056 -1.829 1.00 98.19 157 ARG A N 1
ATOM 1182 C CA . ARG A 1 157 ? 11.583 -1.653 -0.716 1.00 98.19 157 ARG A CA 1
ATOM 1183 C C . ARG A 1 157 ? 11.706 -0.154 -0.489 1.00 98.19 157 ARG A C 1
ATOM 1185 O O . ARG A 1 157 ? 12.829 0.346 -0.393 1.00 98.19 157 ARG A O 1
ATOM 1192 N N . LEU A 1 158 ? 10.581 0.545 -0.388 1.00 98.06 158 LEU A N 1
ATOM 1193 C CA . LEU A 1 158 ? 10.519 1.971 -0.071 1.00 98.06 158 LEU A CA 1
ATOM 1194 C C . LEU A 1 158 ? 9.868 2.188 1.287 1.00 98.06 158 LEU A C 1
ATOM 1196 O O . LEU A 1 158 ? 8.754 1.728 1.528 1.00 98.06 158 LEU A O 1
ATOM 1200 N N . ALA A 1 159 ? 10.546 2.941 2.148 1.00 98.44 159 ALA A N 1
ATOM 1201 C CA . ALA A 1 159 ? 9.968 3.401 3.404 1.00 98.44 159 ALA A CA 1
ATOM 1202 C C . ALA A 1 159 ? 8.957 4.544 3.154 1.00 98.44 159 ALA A C 1
ATOM 1204 O O . ALA A 1 159 ? 9.084 5.245 2.141 1.00 98.44 159 ALA A O 1
ATOM 1205 N N . PRO A 1 160 ? 7.994 4.772 4.062 1.00 98.31 160 PRO A N 1
ATOM 1206 C CA . PRO A 1 160 ? 7.045 5.883 3.990 1.00 98.31 160 PRO A CA 1
ATOM 1207 C C . PRO A 1 160 ? 7.718 7.235 3.736 1.00 98.31 160 PRO A C 1
ATOM 1209 O O . PRO A 1 160 ? 8.720 7.574 4.371 1.00 98.31 160 PRO A O 1
ATOM 1212 N N . GLY A 1 161 ? 7.175 8.012 2.797 1.00 97.94 161 GLY A N 1
ATOM 1213 C CA . GLY A 1 161 ? 7.661 9.346 2.434 1.00 97.94 161 GLY A CA 1
ATOM 1214 C C . GLY A 1 161 ? 9.006 9.369 1.701 1.00 97.94 161 GLY A C 1
ATOM 1215 O O . GLY A 1 161 ? 9.583 10.442 1.512 1.00 97.94 161 GLY A O 1
ATOM 1216 N N . THR A 1 162 ? 9.539 8.210 1.303 1.00 98.38 162 THR A N 1
ATOM 1217 C CA . THR A 1 162 ? 10.796 8.123 0.550 1.00 98.38 162 THR A CA 1
ATOM 1218 C C . THR A 1 162 ? 10.552 7.931 -0.940 1.00 98.38 162 THR A C 1
ATOM 1220 O O . THR A 1 162 ? 9.570 7.320 -1.363 1.00 98.38 162 THR A O 1
ATOM 1223 N N . SER A 1 163 ? 11.489 8.432 -1.743 1.00 98.06 163 SER A N 1
ATOM 1224 C CA . SER A 1 163 ? 11.482 8.279 -3.195 1.00 98.06 163 SER A CA 1
ATOM 1225 C C . SER A 1 163 ? 12.759 7.604 -3.661 1.00 98.06 163 SER A C 1
ATOM 1227 O O . SER A 1 163 ? 13.838 7.864 -3.120 1.00 98.06 163 SER A O 1
ATOM 1229 N N . ALA A 1 164 ? 12.667 6.796 -4.714 1.00 97.81 164 ALA A N 1
ATOM 1230 C CA . ALA A 1 164 ? 13.842 6.220 -5.343 1.00 97.81 164 ALA A CA 1
ATOM 1231 C C . ALA A 1 164 ? 13.725 6.097 -6.873 1.00 97.81 164 ALA A C 1
ATOM 1233 O O . ALA A 1 164 ? 12.625 5.968 -7.415 1.00 97.81 164 ALA A O 1
ATOM 1234 N N . PRO A 1 165 ? 14.865 6.152 -7.587 1.00 97.88 165 PRO A N 1
ATOM 1235 C CA . PRO A 1 165 ? 14.889 6.093 -9.041 1.00 97.88 165 PRO A CA 1
ATOM 1236 C C . PRO A 1 165 ? 14.907 4.654 -9.580 1.00 97.88 165 PRO A C 1
ATOM 1238 O O . PRO A 1 165 ? 15.794 3.867 -9.250 1.00 97.88 165 PRO A O 1
ATOM 1241 N N . PHE A 1 166 ? 14.013 4.366 -10.523 1.00 97.62 166 PHE A N 1
ATOM 1242 C CA . PHE A 1 166 ? 14.111 3.246 -11.454 1.00 97.62 166 PHE A CA 1
ATOM 1243 C C . PHE A 1 166 ? 14.739 3.712 -12.760 1.00 97.62 166 PHE A C 1
ATOM 1245 O O . PHE A 1 166 ? 14.291 4.668 -13.394 1.00 97.62 166 PHE A O 1
ATOM 1252 N N . SER A 1 167 ? 15.798 3.027 -13.167 1.00 96.62 167 SER A N 1
ATOM 1253 C CA . SER A 1 167 ? 16.562 3.336 -14.362 1.00 96.62 167 SER A CA 1
ATOM 1254 C C . SER A 1 167 ? 16.270 2.333 -15.468 1.00 96.62 167 SER A C 1
ATOM 1256 O O . SER A 1 167 ? 16.719 1.191 -15.398 1.00 96.62 167 SER A O 1
ATOM 1258 N N . PHE A 1 168 ? 15.626 2.805 -16.522 1.00 96.00 168 PHE A N 1
ATOM 1259 C CA . PHE A 1 168 ? 15.303 2.076 -17.738 1.00 96.00 168 PHE A CA 1
ATOM 1260 C C . PHE A 1 168 ? 16.442 2.224 -18.743 1.00 96.00 168 PHE A C 1
ATOM 1262 O O . PHE A 1 168 ? 16.863 3.345 -19.026 1.00 96.00 168 PHE A O 1
ATOM 1269 N N . THR A 1 169 ? 16.941 1.109 -19.267 1.00 94.62 169 THR A N 1
ATOM 1270 C CA . THR A 1 169 ? 18.036 1.069 -20.244 1.00 94.62 169 THR A CA 1
ATOM 1271 C C . THR A 1 169 ? 17.567 0.349 -21.498 1.00 94.62 169 THR A C 1
ATOM 1273 O O . THR A 1 169 ? 17.083 -0.780 -21.431 1.00 94.62 169 THR A O 1
ATOM 1276 N N . LEU A 1 170 ? 17.717 1.015 -22.639 1.00 93.81 170 LEU A N 1
ATOM 1277 C CA . LEU A 1 170 ? 17.405 0.466 -23.952 1.00 93.81 170 LEU A CA 1
ATOM 1278 C C . LEU A 1 170 ? 18.530 -0.459 -24.439 1.00 93.81 170 LEU A C 1
ATOM 1280 O O . LEU A 1 170 ? 19.707 -0.107 -24.346 1.00 93.81 170 LEU A O 1
ATOM 1284 N N . HIS A 1 171 ? 18.171 -1.598 -25.029 1.00 91.69 171 HIS A N 1
ATOM 1285 C CA . HIS A 1 171 ? 19.083 -2.521 -25.704 1.00 91.69 171 HIS A CA 1
ATOM 1286 C C . HIS A 1 171 ? 18.832 -2.518 -27.221 1.00 91.69 171 HIS A C 1
ATOM 1288 O O . HIS A 1 171 ? 17.998 -3.287 -27.707 1.00 91.69 171 HIS A O 1
ATOM 1294 N N . PRO A 1 172 ? 19.571 -1.702 -28.004 1.00 87.94 172 PRO A N 1
ATOM 1295 C CA . PRO A 1 172 ? 19.322 -1.547 -29.439 1.00 87.94 172 PRO A CA 1
ATOM 1296 C C . PRO A 1 172 ? 19.432 -2.848 -30.245 1.00 87.94 172 PRO A C 1
ATOM 1298 O O . PRO A 1 172 ? 18.793 -2.994 -31.282 1.00 87.94 172 PRO A O 1
ATOM 1301 N N . SER A 1 173 ? 20.224 -3.813 -29.767 1.00 87.44 173 SER A N 1
ATOM 1302 C CA . SER A 1 173 ? 20.418 -5.113 -30.419 1.00 87.44 173 SER A CA 1
ATOM 1303 C C . SER A 1 173 ? 19.169 -5.996 -30.442 1.00 87.44 173 SER A C 1
ATOM 1305 O O . SER A 1 173 ? 19.101 -6.898 -31.271 1.00 87.44 173 SER A O 1
ATOM 1307 N N . ALA A 1 174 ? 18.211 -5.761 -29.542 1.00 86.75 174 ALA A N 1
ATOM 1308 C CA . ALA A 1 174 ? 16.980 -6.542 -29.420 1.00 86.75 174 ALA A CA 1
ATOM 1309 C C . ALA A 1 174 ? 15.745 -5.814 -29.986 1.00 86.75 174 ALA A C 1
ATOM 1311 O O . ALA A 1 174 ? 14.627 -6.312 -29.866 1.00 86.75 174 ALA A O 1
ATOM 1312 N N . LEU A 1 175 ? 15.929 -4.645 -30.614 1.00 87.31 175 LEU A N 1
ATOM 1313 C CA . LEU A 1 175 ? 14.830 -3.902 -31.224 1.00 87.31 175 LEU A CA 1
ATOM 1314 C C . LEU A 1 175 ? 14.322 -4.588 -32.489 1.00 87.31 175 LEU A C 1
ATOM 1316 O O . LEU A 1 175 ? 15.093 -4.967 -33.377 1.00 87.31 175 LEU A O 1
ATOM 1320 N N . ARG A 1 176 ? 12.997 -4.679 -32.603 1.00 85.69 176 ARG A N 1
ATOM 1321 C CA . ARG A 1 176 ? 12.328 -5.100 -33.835 1.00 85.69 176 ARG A CA 1
ATOM 1322 C C . ARG A 1 176 ? 12.341 -3.928 -34.811 1.00 85.69 176 ARG A C 1
ATOM 1324 O O . ARG A 1 176 ? 11.969 -2.820 -34.441 1.00 85.69 176 ARG A O 1
ATOM 1331 N N . ARG A 1 177 ? 12.799 -4.155 -36.046 1.00 81.50 177 ARG A N 1
ATOM 1332 C CA . ARG A 1 177 ? 12.867 -3.104 -37.083 1.00 81.50 177 ARG A CA 1
ATOM 1333 C C . ARG A 1 177 ? 11.529 -2.847 -37.770 1.00 81.50 177 ARG A C 1
ATOM 1335 O O . ARG A 1 177 ? 11.313 -1.747 -38.262 1.00 81.50 177 ARG A O 1
ATOM 1342 N N . ASP A 1 178 ? 10.660 -3.851 -37.777 1.00 82.25 178 ASP A N 1
ATOM 1343 C CA . ASP A 1 178 ? 9.424 -3.844 -38.563 1.00 82.25 178 ASP A CA 1
ATOM 1344 C C . ASP A 1 178 ? 8.170 -3.558 -37.713 1.00 82.25 178 ASP A C 1
ATOM 1346 O O . ASP A 1 178 ? 7.080 -3.401 -38.256 1.00 82.25 178 ASP A O 1
ATOM 1350 N N . GLU A 1 179 ? 8.313 -3.468 -36.386 1.00 82.62 179 GLU A N 1
ATOM 1351 C CA . GLU A 1 179 ? 7.216 -3.264 -35.432 1.00 82.62 179 GLU A CA 1
ATOM 1352 C C . GLU A 1 179 ? 7.543 -2.130 -34.449 1.00 82.62 179 GLU A C 1
ATOM 1354 O O . GLU A 1 179 ? 8.715 -1.934 -34.107 1.00 82.62 179 GLU A O 1
ATOM 1359 N N . PRO A 1 180 ? 6.528 -1.393 -33.956 1.00 85.88 180 PRO A N 1
ATOM 1360 C CA . PRO A 1 180 ? 6.735 -0.433 -32.882 1.00 85.88 180 PRO A CA 1
ATOM 1361 C C . PRO A 1 180 ? 7.215 -1.161 -31.619 1.00 85.88 180 PRO A C 1
ATOM 1363 O O . PRO A 1 180 ? 6.591 -2.114 -31.152 1.00 85.88 180 PRO A O 1
ATOM 1366 N N . ASN A 1 181 ? 8.339 -0.710 -31.059 1.00 90.94 181 ASN A N 1
ATOM 1367 C CA . ASN A 1 181 ? 8.862 -1.232 -29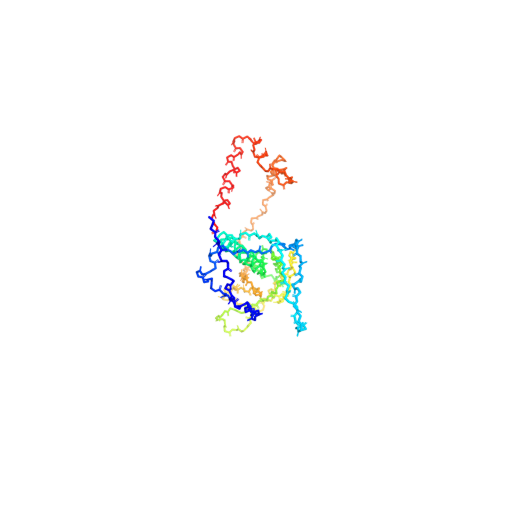.797 1.00 90.94 181 ASN A CA 1
ATOM 1368 C C . ASN A 1 181 ? 8.165 -0.495 -28.648 1.00 90.94 181 ASN A C 1
ATOM 1370 O O . ASN A 1 181 ? 8.706 0.441 -28.057 1.00 90.94 181 ASN A O 1
ATOM 1374 N N . GLU A 1 182 ? 6.923 -0.898 -28.397 1.00 93.69 182 GLU A N 1
ATOM 1375 C CA . GLU A 1 182 ? 6.060 -0.379 -27.341 1.00 93.69 182 GLU A CA 1
ATOM 1376 C C . GLU A 1 182 ? 5.679 -1.512 -26.386 1.00 93.69 182 GLU A C 1
ATOM 1378 O O . GLU A 1 182 ? 5.453 -2.648 -26.806 1.00 93.69 182 GLU A O 1
ATOM 1383 N N . SER A 1 183 ? 5.632 -1.223 -25.088 1.00 94.19 183 SER A N 1
ATOM 1384 C CA . SER A 1 183 ? 5.239 -2.195 -24.069 1.00 94.19 183 SER A CA 1
ATOM 1385 C C . SER A 1 183 ? 4.596 -1.513 -22.873 1.00 94.19 183 SER A C 1
ATOM 1387 O O . SER A 1 183 ? 4.980 -0.412 -22.481 1.00 94.19 183 SER A O 1
ATOM 1389 N N . ILE A 1 184 ? 3.650 -2.209 -22.249 1.00 95.81 184 ILE A N 1
ATOM 1390 C CA . ILE A 1 184 ? 3.126 -1.853 -20.931 1.00 95.81 184 ILE A CA 1
ATOM 1391 C C . ILE A 1 184 ? 3.942 -2.615 -19.894 1.00 95.81 184 ILE A C 1
ATOM 1393 O O . ILE A 1 184 ? 4.213 -3.801 -20.065 1.00 95.81 184 ILE A O 1
ATOM 1397 N N . LEU A 1 185 ? 4.351 -1.929 -18.838 1.00 96.25 185 LEU A N 1
ATOM 1398 C CA . LEU A 1 185 ? 5.075 -2.480 -17.704 1.00 96.25 185 LEU A CA 1
ATOM 1399 C C . LEU A 1 185 ? 4.184 -2.367 -16.473 1.00 96.25 185 LEU A C 1
ATOM 1401 O O . LEU A 1 185 ? 3.569 -1.322 -16.247 1.00 96.25 185 LEU A O 1
ATOM 1405 N N . ILE A 1 186 ? 4.143 -3.429 -15.677 1.00 97.12 186 ILE A N 1
ATOM 1406 C CA . ILE A 1 186 ? 3.380 -3.472 -14.432 1.00 97.12 186 ILE A CA 1
ATOM 1407 C C . ILE A 1 186 ? 4.382 -3.466 -13.285 1.00 97.12 186 ILE A C 1
ATOM 1409 O O . ILE A 1 186 ? 5.115 -4.437 -13.087 1.00 97.12 186 ILE A O 1
ATOM 1413 N N . LEU A 1 187 ? 4.434 -2.359 -12.548 1.00 97.69 187 LEU A N 1
ATOM 1414 C CA . LEU A 1 187 ? 5.169 -2.258 -11.297 1.00 97.69 187 LEU A CA 1
ATOM 1415 C C . LEU A 1 187 ? 4.209 -2.613 -10.160 1.00 97.69 187 LEU A C 1
ATOM 1417 O O . LEU A 1 187 ? 3.365 -1.814 -9.763 1.00 97.69 187 LEU A O 1
ATOM 1421 N N . HIS A 1 188 ? 4.339 -3.838 -9.672 1.00 98.06 188 HIS A N 1
ATOM 1422 C CA . HIS A 1 188 ? 3.521 -4.387 -8.607 1.00 98.06 188 HIS A CA 1
ATOM 1423 C C . HIS A 1 188 ? 3.960 -3.858 -7.245 1.00 98.06 188 HIS A C 1
ATOM 1425 O O . HIS A 1 188 ? 5.156 -3.873 -6.932 1.00 98.06 188 HIS A O 1
ATOM 1431 N N . VAL A 1 189 ? 2.979 -3.443 -6.446 1.00 98.12 189 VAL A N 1
ATOM 1432 C CA . VAL A 1 189 ? 3.141 -3.034 -5.047 1.00 98.12 189 VAL A CA 1
ATOM 1433 C C . VAL A 1 189 ? 2.550 -4.140 -4.178 1.00 98.12 189 VAL A C 1
ATOM 1435 O O . VAL A 1 189 ? 1.352 -4.407 -4.259 1.00 98.12 189 VAL A O 1
ATOM 1438 N N . ASP A 1 190 ? 3.365 -4.809 -3.362 1.00 97.69 190 ASP A N 1
ATOM 1439 C CA . ASP A 1 190 ? 2.873 -5.929 -2.550 1.00 97.69 190 ASP A CA 1
ATOM 1440 C C . ASP A 1 190 ? 1.814 -5.450 -1.544 1.00 97.69 190 ASP A C 1
ATOM 1442 O O . ASP A 1 190 ? 2.070 -4.557 -0.739 1.00 97.69 190 ASP A O 1
ATOM 1446 N N . GLY A 1 191 ? 0.605 -6.011 -1.618 1.00 96.12 191 GLY A N 1
ATOM 1447 C CA . GLY A 1 191 ? -0.541 -5.590 -0.802 1.00 96.12 191 GLY A CA 1
ATOM 1448 C C . GLY A 1 191 ? -1.171 -4.241 -1.182 1.00 96.12 191 GLY A C 1
ATOM 1449 O O . GLY A 1 191 ? -2.078 -3.799 -0.479 1.00 96.12 191 GLY A O 1
ATOM 1450 N N . GLY A 1 192 ? -0.725 -3.599 -2.267 1.00 96.44 192 GLY A N 1
ATOM 1451 C CA . GLY A 1 192 ? -1.209 -2.297 -2.735 1.00 96.44 192 GLY A CA 1
ATOM 1452 C C . GLY A 1 192 ? -1.723 -2.317 -4.181 1.00 96.44 192 GLY A C 1
ATOM 1453 O O . GLY A 1 192 ? -1.819 -3.376 -4.802 1.00 96.44 192 GLY A O 1
ATOM 1454 N N . PRO A 1 193 ? -2.090 -1.146 -4.731 1.00 96.94 193 PRO A N 1
ATOM 1455 C CA . PRO A 1 193 ? -2.464 -1.015 -6.133 1.00 96.94 193 PRO A CA 1
ATOM 1456 C C . PRO A 1 193 ? -1.233 -1.044 -7.050 1.00 96.94 193 PRO A C 1
ATOM 1458 O O . PRO A 1 193 ? -0.222 -0.401 -6.769 1.00 96.94 193 PRO A O 1
ATOM 1461 N N . ASP A 1 194 ? -1.347 -1.734 -8.184 1.00 97.75 194 ASP A N 1
ATOM 1462 C CA . ASP A 1 194 ? -0.289 -1.790 -9.195 1.00 97.75 194 ASP A CA 1
ATOM 1463 C C . ASP A 1 194 ? -0.146 -0.465 -9.964 1.00 97.75 194 ASP A C 1
ATOM 1465 O O . ASP A 1 194 ? -1.126 0.228 -10.253 1.00 97.75 194 ASP A O 1
ATOM 1469 N N . LEU A 1 195 ? 1.087 -0.145 -10.362 1.00 97.69 195 LEU A N 1
ATOM 1470 C CA . LEU A 1 195 ? 1.411 0.999 -11.212 1.00 97.69 195 LEU A CA 1
ATOM 1471 C C . LEU A 1 195 ? 1.662 0.550 -12.654 1.00 97.69 195 LEU A C 1
ATOM 1473 O O . LEU A 1 195 ? 2.519 -0.293 -12.921 1.00 97.69 195 LEU A O 1
ATOM 1477 N N . PHE A 1 196 ? 0.956 1.168 -13.601 1.00 97.38 196 PHE A N 1
ATOM 1478 C CA . PHE A 1 196 ? 1.102 0.893 -15.030 1.00 97.38 196 PHE A CA 1
ATOM 1479 C C . PHE A 1 196 ? 1.967 1.957 -15.701 1.00 97.38 196 PHE A C 1
ATOM 1481 O O . PHE A 1 196 ? 1.665 3.151 -15.639 1.00 97.38 196 PHE A O 1
ATOM 1488 N N . MET A 1 197 ? 3.028 1.519 -16.374 1.00 96.94 197 MET A N 1
ATOM 1489 C CA . MET A 1 197 ? 3.919 2.389 -17.138 1.00 96.94 197 MET A CA 1
ATOM 1490 C C . MET A 1 197 ? 3.928 1.980 -18.609 1.00 96.94 197 MET A C 1
ATOM 1492 O O . MET A 1 197 ? 3.968 0.800 -18.937 1.00 96.94 197 MET A O 1
ATOM 1496 N N . PHE A 1 198 ? 3.927 2.958 -19.504 1.00 96.50 198 PHE A N 1
ATOM 1497 C CA . PHE A 1 198 ? 4.053 2.776 -20.943 1.00 96.50 198 PHE A CA 1
ATOM 1498 C C . PHE A 1 198 ? 5.491 3.066 -21.349 1.00 96.50 198 PHE A C 1
ATOM 1500 O O . PHE A 1 198 ? 5.980 4.178 -21.154 1.00 96.50 198 PHE A O 1
ATOM 1507 N N . ALA A 1 199 ? 6.170 2.075 -21.909 1.00 95.12 199 ALA A N 1
ATOM 1508 C CA . ALA A 1 199 ? 7.496 2.226 -22.478 1.00 95.12 199 ALA A CA 1
ATOM 1509 C C . ALA A 1 199 ? 7.398 2.243 -24.002 1.00 95.12 199 ALA A C 1
ATOM 1511 O O . ALA A 1 199 ? 6.802 1.345 -24.593 1.00 95.12 199 ALA A O 1
ATOM 1512 N N . SER A 1 200 ? 7.999 3.248 -24.630 1.00 94.12 200 SER A N 1
ATOM 1513 C CA . SER A 1 200 ? 8.079 3.356 -26.085 1.00 94.12 200 SER A CA 1
ATOM 1514 C C . SER A 1 200 ? 9.484 3.752 -26.513 1.00 94.12 200 SER A C 1
ATOM 1516 O O . SER A 1 200 ? 10.205 4.449 -25.792 1.00 94.12 200 SER A O 1
ATOM 1518 N N . VAL A 1 201 ? 9.878 3.296 -27.699 1.00 91.44 201 VAL A N 1
ATOM 1519 C CA . VAL A 1 201 ? 11.112 3.732 -28.353 1.00 91.44 201 VAL A CA 1
ATOM 1520 C C . VAL A 1 201 ? 10.768 4.758 -29.426 1.00 91.44 201 VAL A C 1
ATOM 1522 O O . VAL A 1 201 ? 10.181 4.420 -30.453 1.00 91.44 201 VAL A O 1
ATOM 1525 N N . ASP A 1 202 ? 11.158 6.009 -29.200 1.00 82.00 202 ASP A N 1
ATOM 1526 C CA . ASP A 1 202 ? 11.058 7.072 -30.193 1.00 82.00 202 ASP A CA 1
ATOM 1527 C C . ASP A 1 202 ? 12.055 6.791 -31.323 1.00 82.00 202 ASP A C 1
ATOM 1529 O O . ASP A 1 202 ? 13.275 6.719 -31.113 1.00 82.00 202 ASP A O 1
ATOM 1533 N N . SER A 1 203 ? 11.530 6.653 -32.540 1.00 64.75 203 SER A N 1
ATOM 1534 C CA . SER A 1 203 ? 12.351 6.532 -33.739 1.00 64.75 203 SER A CA 1
ATOM 1535 C C . SER A 1 203 ? 12.947 7.902 -34.101 1.00 64.75 203 SER A C 1
ATOM 1537 O O . SER A 1 203 ? 12.213 8.896 -34.112 1.00 64.75 203 SER A O 1
ATOM 1539 N N . PRO A 1 204 ? 14.251 8.000 -34.423 1.00 57.69 204 PRO A N 1
ATOM 1540 C CA . PRO A 1 204 ? 14.913 9.277 -34.712 1.00 57.69 204 PRO A CA 1
ATOM 1541 C C . PRO A 1 204 ? 14.359 10.014 -35.949 1.00 57.69 204 PRO A C 1
ATOM 1543 O O . PRO A 1 204 ? 14.613 11.209 -36.096 1.00 57.69 204 PRO A O 1
ATOM 1546 N N . ASP A 1 205 ? 13.573 9.343 -36.801 1.00 52.03 205 ASP A N 1
ATOM 1547 C CA . ASP A 1 205 ? 12.972 9.927 -38.012 1.00 52.03 205 ASP A CA 1
ATOM 1548 C C . ASP A 1 205 ? 11.656 10.687 -37.766 1.00 52.03 205 ASP A C 1
ATOM 1550 O O . ASP A 1 205 ? 11.186 11.422 -38.638 1.00 52.03 205 ASP A O 1
ATOM 1554 N N . ALA A 1 206 ? 11.072 10.593 -36.568 1.00 44.72 206 ALA A N 1
ATOM 1555 C CA . ALA A 1 206 ? 9.972 11.462 -36.172 1.00 44.72 206 ALA A CA 1
ATOM 1556 C C . ALA A 1 206 ? 10.542 12.794 -35.658 1.00 44.72 206 ALA A C 1
ATOM 1558 O O . ALA A 1 206 ? 10.610 13.046 -34.455 1.00 44.72 206 ALA A O 1
ATOM 1559 N N . GLN A 1 207 ? 10.963 13.671 -36.577 1.00 40.16 207 GLN A N 1
ATOM 1560 C CA . GLN A 1 207 ? 11.167 15.091 -36.278 1.00 40.16 207 GLN A CA 1
ATOM 1561 C C . GLN A 1 207 ? 9.828 15.725 -35.886 1.00 40.16 207 GLN A C 1
ATOM 1563 O O . GLN A 1 207 ? 9.180 16.417 -36.669 1.00 40.16 207 GLN A O 1
ATOM 1568 N N . GLN A 1 208 ? 9.413 15.514 -34.645 1.00 43.84 208 GLN A N 1
ATOM 1569 C CA . GLN A 1 208 ? 8.499 16.418 -33.983 1.00 43.84 208 GLN A CA 1
ATOM 1570 C C . GLN A 1 208 ? 9.380 17.487 -33.326 1.00 43.84 208 GLN A C 1
ATOM 1572 O O . GLN A 1 208 ? 10.188 17.154 -32.454 1.00 43.84 208 GLN A O 1
ATOM 1577 N N . PRO A 1 209 ? 9.329 18.757 -33.773 1.00 38.91 209 PRO A N 1
ATOM 1578 C CA . PRO A 1 209 ? 10.111 19.806 -33.144 1.00 38.91 209 PRO A CA 1
ATOM 1579 C C . PRO A 1 209 ? 9.702 19.873 -31.675 1.00 38.91 209 PRO A C 1
ATOM 1581 O O . PRO A 1 209 ? 8.542 20.138 -31.358 1.00 38.91 209 PRO A O 1
ATOM 1584 N N . CYS A 1 210 ? 10.659 19.612 -30.781 1.00 33.69 210 CYS A N 1
ATOM 1585 C CA . CYS A 1 210 ? 10.526 19.961 -29.376 1.00 33.69 210 CYS A CA 1
ATOM 1586 C C . CYS A 1 210 ? 10.032 21.414 -29.317 1.00 33.69 210 CYS A C 1
ATOM 1588 O O . CYS A 1 210 ? 10.723 22.282 -29.864 1.00 33.69 210 CYS A O 1
ATOM 1590 N N . PRO A 1 211 ? 8.891 21.730 -28.678 1.00 40.28 211 PRO A N 1
ATOM 1591 C CA . PRO A 1 211 ? 8.655 23.104 -28.289 1.00 40.28 211 PRO A CA 1
ATOM 1592 C C . PRO A 1 211 ? 9.794 23.464 -27.338 1.00 40.28 211 PRO A C 1
ATOM 1594 O O . PRO A 1 211 ? 9.913 22.925 -26.238 1.00 40.28 211 PRO A O 1
ATOM 1597 N N . SER A 1 212 ? 10.688 24.328 -27.813 1.00 41.88 212 SER A N 1
ATOM 1598 C CA . SER A 1 212 ? 11.622 25.045 -26.966 1.00 41.88 212 SER A CA 1
ATOM 1599 C C . SER A 1 212 ? 10.824 25.635 -25.812 1.00 41.88 212 SER A C 1
ATOM 1601 O O . SER A 1 212 ? 9.877 26.388 -26.042 1.00 41.88 212 SER A O 1
ATOM 1603 N N . THR A 1 213 ? 11.203 25.236 -24.605 1.00 42.78 213 THR A N 1
ATOM 1604 C CA . THR A 1 213 ? 10.899 25.850 -23.316 1.00 42.78 213 THR A CA 1
ATOM 1605 C C . THR A 1 213 ? 10.264 27.240 -23.450 1.00 42.78 213 THR A C 1
ATOM 1607 O O . THR A 1 213 ? 10.972 28.177 -23.829 1.00 42.78 213 THR A O 1
ATOM 1610 N N . PRO A 1 214 ? 8.975 27.444 -23.117 1.00 40.41 214 PRO A N 1
ATOM 1611 C CA . PRO A 1 214 ? 8.548 28.779 -22.759 1.00 40.41 214 PRO A CA 1
ATOM 1612 C C . PRO A 1 214 ? 9.237 29.111 -21.437 1.00 40.41 214 PRO A C 1
ATOM 1614 O O . PRO A 1 214 ? 9.068 28.435 -20.420 1.00 40.41 214 PRO A O 1
ATOM 1617 N N . ALA A 1 215 ? 10.088 30.128 -21.497 1.00 39.62 215 ALA A N 1
ATOM 1618 C CA . ALA A 1 215 ? 10.595 30.818 -20.333 1.00 39.62 215 ALA A CA 1
ATOM 1619 C C . ALA A 1 215 ? 9.441 31.130 -19.368 1.00 39.62 215 ALA A C 1
ATOM 1621 O O . ALA A 1 215 ? 8.398 31.614 -19.797 1.00 39.62 215 ALA A O 1
ATOM 1622 N N . ALA A 1 216 ? 9.674 30.841 -18.086 1.00 42.44 216 ALA A N 1
ATOM 1623 C CA . ALA A 1 216 ? 9.061 31.495 -16.935 1.00 42.44 216 ALA A CA 1
ATOM 1624 C C . ALA A 1 216 ? 7.601 31.950 -17.130 1.00 42.44 216 ALA A C 1
ATOM 1626 O O . ALA A 1 216 ? 7.327 33.135 -17.306 1.00 42.44 216 ALA A O 1
ATOM 1627 N N . ALA A 1 217 ? 6.656 31.015 -17.019 1.00 38.69 217 ALA A N 1
ATOM 1628 C CA . ALA A 1 217 ? 5.339 31.387 -16.527 1.00 38.69 217 ALA A CA 1
ATOM 1629 C C . ALA A 1 217 ? 5.492 31.656 -15.026 1.00 38.69 217 ALA A C 1
ATOM 1631 O O . ALA A 1 217 ? 5.764 30.742 -14.245 1.00 38.69 217 ALA A O 1
ATOM 1632 N N . GLU A 1 218 ? 5.410 32.935 -14.666 1.00 39.12 218 GLU A N 1
ATOM 1633 C CA . GLU A 1 218 ? 5.251 33.419 -13.302 1.00 39.12 218 GLU A CA 1
ATOM 1634 C C . GLU A 1 218 ? 4.291 32.512 -12.532 1.00 39.12 218 GLU A C 1
ATOM 1636 O O . GLU A 1 218 ? 3.102 32.411 -12.834 1.00 39.12 218 GLU A O 1
ATOM 1641 N N . SER A 1 219 ? 4.840 31.859 -11.511 1.00 40.69 219 SER A N 1
ATOM 1642 C CA . SER A 1 219 ? 4.071 31.369 -10.382 1.00 40.69 219 SER A CA 1
ATOM 1643 C C . SER A 1 219 ? 3.290 32.558 -9.833 1.00 40.69 219 SER A C 1
ATOM 1645 O O . SER A 1 219 ? 3.865 33.461 -9.220 1.00 40.69 219 SER A O 1
ATOM 1647 N N . ALA A 1 220 ? 1.988 32.589 -10.112 1.00 46.16 220 ALA A N 1
ATOM 1648 C CA . ALA A 1 220 ? 1.044 33.447 -9.425 1.00 46.16 220 ALA A CA 1
ATOM 1649 C C . ALA A 1 220 ? 1.032 33.008 -7.957 1.00 46.16 220 ALA A C 1
ATOM 1651 O O . ALA A 1 220 ? 0.252 32.153 -7.539 1.00 46.16 220 ALA A O 1
ATOM 1652 N N . ALA A 1 221 ? 1.974 33.558 -7.194 1.00 49.88 221 ALA A N 1
ATOM 1653 C CA . ALA A 1 221 ? 2.011 33.433 -5.757 1.00 49.88 221 ALA A CA 1
ATOM 1654 C C . ALA A 1 221 ? 0.659 33.904 -5.213 1.00 49.88 221 ALA A C 1
ATOM 1656 O O . ALA A 1 221 ? 0.209 35.016 -5.509 1.00 49.88 221 ALA A O 1
ATOM 1657 N N . LEU A 1 222 ? 0.012 33.042 -4.427 1.00 47.84 222 LEU A N 1
ATOM 1658 C CA . LEU A 1 222 ? -1.129 33.428 -3.608 1.00 47.84 222 LEU A CA 1
ATOM 1659 C C . LEU A 1 222 ? -0.755 34.709 -2.843 1.00 47.84 222 LEU A C 1
ATOM 1661 O O . LEU A 1 222 ? 0.334 34.760 -2.258 1.00 47.84 222 LEU A O 1
ATOM 1665 N N . PRO A 1 223 ? -1.611 35.747 -2.847 1.00 61.53 223 PRO A N 1
ATOM 1666 C CA . PRO A 1 223 ? -1.331 36.968 -2.112 1.00 61.53 223 PRO A CA 1
ATOM 1667 C C . PRO A 1 223 ? -1.041 36.613 -0.645 1.00 61.53 223 PRO A C 1
ATOM 1669 O O . PRO A 1 223 ? -1.733 35.758 -0.082 1.00 61.53 223 PRO A O 1
ATOM 1672 N N . PRO A 1 224 ? -0.033 37.241 -0.014 1.00 56.59 224 PRO A N 1
ATOM 1673 C CA . PRO A 1 224 ? 0.476 36.857 1.307 1.00 56.59 224 PRO A CA 1
ATOM 1674 C C . PRO A 1 224 ? -0.588 36.866 2.420 1.00 56.59 224 PRO A C 1
ATOM 1676 O O . PRO A 1 224 ? -0.392 36.250 3.464 1.00 56.59 224 PRO A O 1
ATOM 1679 N N . GLU A 1 225 ? -1.742 37.491 2.185 1.00 56.06 225 GLU A N 1
ATOM 1680 C CA . GLU A 1 225 ? -2.895 37.474 3.088 1.00 56.06 225 GLU A CA 1
ATOM 1681 C C . GLU A 1 225 ? -3.603 36.106 3.164 1.00 56.06 225 GLU A C 1
ATOM 1683 O O . GLU A 1 225 ? -4.138 35.758 4.215 1.00 56.06 225 GLU A O 1
ATOM 1688 N N . LEU A 1 226 ? -3.571 35.289 2.101 1.00 51.06 226 LEU A N 1
ATOM 1689 C CA . LEU A 1 226 ? -4.203 33.958 2.083 1.00 51.06 226 LEU A CA 1
ATOM 1690 C C . LEU A 1 226 ? -3.308 32.858 2.671 1.00 51.06 226 LEU A C 1
ATOM 1692 O O . LEU A 1 226 ? -3.818 31.858 3.166 1.00 51.06 226 LEU A O 1
ATOM 1696 N N . ALA A 1 227 ? -1.986 33.047 2.690 1.00 56.22 227 ALA A N 1
ATOM 1697 C CA . ALA A 1 227 ? -1.051 32.097 3.302 1.00 56.22 227 ALA A CA 1
ATOM 1698 C C . ALA A 1 227 ? -1.156 32.061 4.845 1.00 56.22 227 ALA A C 1
ATOM 1700 O O . ALA A 1 227 ? -0.859 31.045 5.477 1.00 56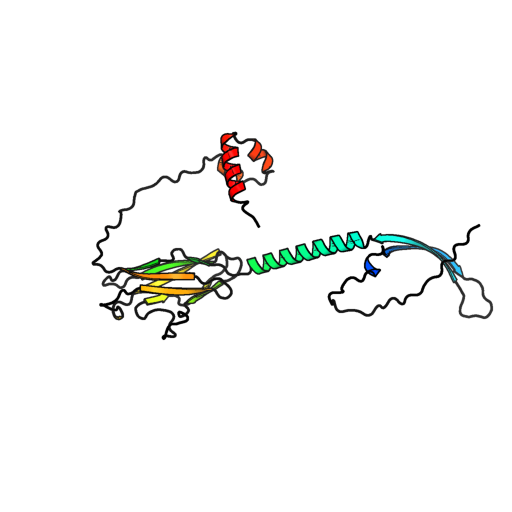.22 227 ALA A O 1
ATOM 1701 N N . ALA A 1 228 ? -1.634 33.149 5.460 1.00 54.47 228 ALA A N 1
ATOM 1702 C CA . ALA A 1 228 ? -1.826 33.254 6.908 1.00 54.47 228 ALA A CA 1
ATOM 1703 C C . ALA A 1 228 ? -3.019 32.428 7.437 1.00 54.47 228 ALA A C 1
ATOM 1705 O O . ALA A 1 228 ? -3.058 32.092 8.619 1.00 54.47 228 ALA A O 1
ATOM 1706 N N . LEU A 1 229 ? -3.974 32.063 6.571 1.00 52.69 229 LEU A N 1
ATOM 1707 C CA . LEU A 1 229 ? -5.142 31.245 6.933 1.00 52.69 229 LEU A CA 1
ATOM 1708 C C . LEU A 1 229 ? -4.791 29.775 7.203 1.00 52.69 229 LEU A C 1
ATOM 1710 O O . LEU A 1 229 ? -5.515 29.106 7.932 1.00 52.69 229 LEU A O 1
ATOM 1714 N N . PHE A 1 230 ? -3.679 29.285 6.650 1.00 53.12 230 PHE A N 1
ATOM 1715 C CA . PHE A 1 230 ? -3.295 27.870 6.714 1.00 53.12 230 PHE A CA 1
ATOM 1716 C C . PHE A 1 230 ? -2.200 27.567 7.747 1.00 53.12 230 PHE A C 1
ATOM 1718 O O . PHE A 1 230 ? -1.808 26.416 7.904 1.00 53.12 230 PHE A O 1
ATOM 1725 N N . THR A 1 231 ? -1.693 28.582 8.456 1.00 50.16 231 THR A N 1
ATOM 1726 C CA . THR A 1 231 ? -0.529 28.453 9.357 1.00 50.16 231 THR A CA 1
ATOM 1727 C C . THR A 1 231 ? -0.827 28.776 10.826 1.00 50.16 231 THR A C 1
ATOM 1729 O O . THR A 1 231 ? 0.071 28.694 11.662 1.00 50.16 231 THR A O 1
ATOM 1732 N N . SER A 1 232 ? -2.079 29.092 11.178 1.00 49.59 232 SER A N 1
ATOM 1733 C CA . SER A 1 232 ? -2.488 29.435 12.548 1.00 49.59 232 SER A CA 1
ATOM 1734 C C . SER A 1 232 ? -3.564 28.476 13.079 1.00 49.59 232 SER A C 1
ATOM 1736 O O . SER A 1 232 ? -4.633 28.381 12.473 1.00 49.59 232 SER A O 1
ATOM 1738 N N . PRO A 1 233 ? -3.355 27.804 14.230 1.00 45.34 233 PRO A N 1
ATOM 1739 C CA . PRO A 1 233 ? -4.380 27.017 14.905 1.00 45.34 233 PRO A CA 1
ATOM 1740 C C . PRO A 1 233 ? -5.288 27.963 15.710 1.00 45.34 233 PRO A C 1
ATOM 1742 O O . PRO A 1 233 ? -5.259 28.007 16.937 1.00 45.34 233 PRO A O 1
ATOM 1745 N N . GLY A 1 234 ? -6.055 28.788 15.003 1.00 58.22 234 GLY A N 1
ATOM 1746 C CA . GLY A 1 234 ? -7.126 29.615 15.559 1.00 58.22 234 GLY A CA 1
ATOM 1747 C C . GLY A 1 234 ? -8.499 29.131 15.085 1.00 58.22 234 GLY A C 1
ATOM 1748 O O . GLY A 1 234 ? -8.578 28.335 14.148 1.00 58.22 234 GLY A O 1
ATOM 1749 N N . PRO A 1 235 ? -9.609 29.596 15.691 1.00 57.47 235 PRO A N 1
ATOM 1750 C CA . PRO A 1 235 ? -10.944 29.205 15.260 1.00 57.47 235 PRO A CA 1
ATOM 1751 C C . PRO A 1 235 ? -11.204 29.744 13.846 1.00 57.47 235 PRO A C 1
ATOM 1753 O O . PRO A 1 235 ? -11.467 30.932 13.657 1.00 57.47 235 PRO A O 1
ATOM 1756 N N . VAL A 1 236 ? -11.136 28.843 12.863 1.00 61.16 236 VAL A N 1
ATOM 1757 C CA . VAL A 1 236 ? -11.306 29.051 11.409 1.00 61.16 236 VAL A CA 1
ATOM 1758 C C . VAL A 1 236 ? -12.497 29.965 11.065 1.00 61.16 236 VAL A C 1
ATOM 1760 O O . VAL A 1 236 ? -12.445 30.747 10.116 1.00 61.16 236 VAL A O 1
ATOM 1763 N N . ALA A 1 237 ? -13.541 29.957 11.897 1.00 58.31 237 ALA A N 1
ATOM 1764 C CA . ALA A 1 237 ? -14.722 30.807 11.767 1.00 58.31 237 ALA A CA 1
ATOM 1765 C C . ALA A 1 237 ? -14.435 32.324 11.825 1.00 58.31 237 ALA A C 1
ATOM 1767 O O . ALA A 1 237 ? -15.064 33.090 11.094 1.00 58.31 237 ALA A O 1
ATOM 1768 N N . ALA A 1 238 ? -13.488 32.780 12.653 1.00 61.34 238 ALA A N 1
ATOM 1769 C CA . ALA A 1 238 ? -13.183 34.209 12.791 1.00 61.34 238 ALA A CA 1
ATOM 1770 C C . ALA A 1 238 ? -12.402 34.756 11.585 1.00 61.34 238 ALA A C 1
ATOM 1772 O O . ALA A 1 238 ? -12.627 35.888 11.161 1.00 61.34 238 ALA A O 1
ATOM 1773 N N . ALA A 1 239 ? -11.528 33.931 11.003 1.00 64.25 239 ALA A N 1
ATOM 1774 C CA . ALA A 1 239 ? -10.742 34.288 9.827 1.00 64.25 239 ALA A CA 1
ATOM 1775 C C . ALA A 1 239 ? -11.576 34.233 8.532 1.00 64.25 239 ALA A C 1
ATOM 1777 O O . ALA A 1 239 ? -11.393 35.056 7.642 1.00 64.25 239 ALA A O 1
ATOM 1778 N N . PHE A 1 240 ? -12.569 33.342 8.446 1.00 71.38 240 PHE A N 1
ATOM 1779 C CA . PHE A 1 240 ? -13.552 33.375 7.358 1.00 71.38 240 PHE A CA 1
ATOM 1780 C C . PHE A 1 240 ? -14.444 34.630 7.424 1.00 71.38 240 PHE A C 1
ATOM 1782 O O . PHE A 1 240 ? -14.759 35.249 6.405 1.00 71.38 240 PHE A O 1
ATOM 1789 N N . ALA A 1 241 ? -14.815 35.056 8.636 1.00 72.12 241 ALA A N 1
ATOM 1790 C CA . ALA A 1 241 ? -15.662 36.224 8.861 1.00 72.12 241 ALA A CA 1
ATOM 1791 C C . ALA A 1 241 ? -14.980 37.576 8.574 1.00 72.12 241 ALA A C 1
ATOM 1793 O O . ALA A 1 241 ? -15.688 38.578 8.460 1.00 72.12 241 ALA A O 1
ATOM 1794 N N . SER A 1 242 ? -13.651 37.633 8.429 1.00 74.25 242 SER A N 1
ATOM 1795 C CA . SER A 1 242 ? -12.925 38.857 8.055 1.00 74.25 242 SER A CA 1
ATOM 1796 C C . SER A 1 242 ? -12.722 39.020 6.544 1.00 74.25 242 SER A C 1
ATOM 1798 O O . SER A 1 242 ? -12.378 40.113 6.098 1.00 74.25 242 SER A O 1
ATOM 1800 N N . LEU A 1 243 ? -12.985 37.984 5.740 1.00 80.75 243 LEU A N 1
ATOM 1801 C CA . LEU A 1 243 ? -12.839 38.041 4.282 1.00 80.75 243 LEU A CA 1
ATOM 1802 C C . LEU A 1 243 ? -13.874 38.969 3.636 1.00 80.75 243 LEU A C 1
ATOM 1804 O O . LEU A 1 243 ? -15.017 39.062 4.102 1.00 80.75 243 LEU A O 1
ATOM 1808 N N . ALA A 1 244 ? -13.504 39.603 2.521 1.00 85.69 244 ALA A N 1
ATOM 1809 C CA . ALA A 1 244 ? -14.444 40.359 1.699 1.00 85.69 244 ALA A CA 1
ATOM 1810 C C . ALA A 1 244 ? -15.522 39.424 1.097 1.00 85.69 244 ALA A C 1
ATOM 1812 O O . ALA A 1 244 ? -15.251 38.239 0.880 1.00 85.69 244 ALA A O 1
ATOM 1813 N N . PRO A 1 245 ? -16.738 39.916 0.779 1.00 81.06 245 PRO A N 1
ATOM 1814 C CA . PRO A 1 245 ? -17.836 39.068 0.294 1.00 81.06 245 PRO A CA 1
ATOM 1815 C C . PRO A 1 245 ? -17.483 38.230 -0.943 1.00 81.06 245 PRO A C 1
ATOM 1817 O O . PRO A 1 245 ? -17.862 37.066 -1.039 1.00 81.06 245 PRO A O 1
ATOM 1820 N N . THR A 1 246 ? -16.700 38.795 -1.863 1.00 72.88 246 THR A N 1
ATOM 1821 C CA . THR A 1 246 ? -16.223 38.102 -3.068 1.00 72.88 246 THR A CA 1
ATOM 1822 C C . THR A 1 246 ? -15.249 36.969 -2.745 1.00 72.88 246 THR A C 1
ATOM 1824 O O . THR A 1 246 ? -15.318 35.912 -3.362 1.00 72.88 246 THR A O 1
ATOM 1827 N N . GLN A 1 247 ? -14.389 37.140 -1.740 1.00 74.19 247 GLN A N 1
ATOM 1828 C CA . GLN A 1 247 ? -13.443 36.112 -1.296 1.00 74.19 247 GLN A CA 1
ATOM 1829 C C . GLN A 1 247 ? -14.152 34.973 -0.555 1.00 74.19 247 GLN A C 1
ATOM 1831 O O . GLN A 1 247 ? -13.820 33.809 -0.767 1.00 74.19 247 GLN A O 1
ATOM 1836 N N . ARG A 1 248 ? -15.180 35.282 0.252 1.00 82.19 248 ARG A N 1
ATOM 1837 C CA . ARG A 1 248 ? -16.004 34.251 0.910 1.00 82.19 248 ARG A CA 1
ATOM 1838 C C . ARG A 1 248 ? -16.698 33.353 -0.099 1.00 82.19 248 ARG A C 1
ATOM 1840 O O . ARG A 1 248 ? -16.702 32.147 0.096 1.00 82.19 248 ARG A O 1
ATOM 1847 N N . SER A 1 249 ? -17.221 33.923 -1.186 1.00 72.62 249 SER A N 1
ATOM 1848 C CA . SER A 1 249 ? -17.884 33.148 -2.240 1.00 72.62 249 SER A CA 1
ATOM 1849 C C . SER A 1 249 ? -16.950 32.121 -2.887 1.00 72.62 249 SER A C 1
ATOM 1851 O O . SER A 1 249 ? -17.385 31.010 -3.161 1.00 72.62 249 SER A O 1
ATOM 1853 N N . VAL A 1 250 ? -15.679 32.474 -3.106 1.00 74.69 250 VAL A N 1
ATOM 1854 C CA . VAL A 1 250 ? -14.680 31.580 -3.720 1.00 74.69 250 VAL A CA 1
ATOM 1855 C C . VAL A 1 250 ? -14.244 30.481 -2.750 1.00 74.69 250 VAL A C 1
ATOM 1857 O O . VAL A 1 250 ? -14.147 29.314 -3.126 1.00 74.69 250 VAL A O 1
ATOM 1860 N N . VAL A 1 251 ? -14.014 30.833 -1.482 1.00 73.38 251 VAL A N 1
ATOM 1861 C CA . VAL A 1 251 ? -13.652 29.851 -0.448 1.00 73.38 251 VAL A CA 1
ATOM 1862 C C . VAL A 1 251 ? -14.820 28.903 -0.176 1.00 73.38 251 VAL A C 1
ATOM 1864 O O . VAL A 1 251 ? -14.610 27.704 -0.031 1.00 73.38 251 VAL A O 1
ATOM 1867 N N . GLN A 1 252 ? -16.052 29.409 -0.167 1.00 78.31 252 GLN A N 1
ATOM 1868 C CA . GLN A 1 252 ? -17.244 28.597 0.036 1.00 78.31 252 GLN A CA 1
ATOM 1869 C C . GLN A 1 252 ? -17.493 27.640 -1.136 1.00 78.31 252 GLN A C 1
ATOM 1871 O O . GLN A 1 252 ? -17.704 26.459 -0.891 1.00 78.31 252 GLN A O 1
ATOM 1876 N N . SER A 1 253 ? -17.344 28.088 -2.390 1.00 72.69 253 SER A N 1
ATOM 1877 C CA . SER A 1 253 ? -17.444 27.186 -3.548 1.00 72.69 253 SER A CA 1
ATOM 1878 C C . SER A 1 253 ? -16.368 26.097 -3.542 1.00 72.69 253 SER A C 1
ATOM 1880 O O . SER A 1 253 ? -16.612 24.974 -3.971 1.00 72.69 253 SER A O 1
ATOM 1882 N N . PHE A 1 254 ? -15.174 26.418 -3.036 1.00 71.19 254 PHE A N 1
ATOM 1883 C CA . PHE A 1 254 ? -14.085 25.456 -2.903 1.00 71.19 254 PHE A CA 1
ATOM 1884 C C . PHE A 1 254 ? -14.367 24.425 -1.797 1.00 71.19 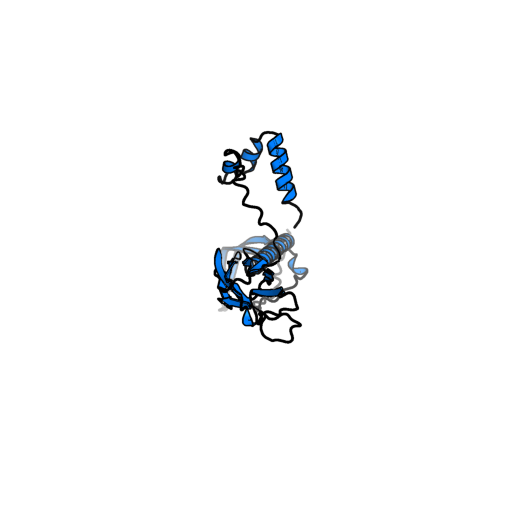254 PHE A C 1
ATOM 1886 O O . PHE A 1 254 ? -14.216 23.228 -2.024 1.00 71.19 254 PHE A O 1
ATOM 1893 N N . LEU A 1 255 ? -14.849 24.862 -0.630 1.00 72.94 255 LEU A N 1
ATOM 1894 C CA . LEU A 1 255 ? -15.255 23.965 0.459 1.00 72.94 255 LEU A CA 1
ATOM 1895 C C . LEU A 1 255 ? -16.441 23.070 0.070 1.00 72.94 255 LEU A C 1
ATOM 1897 O O . LEU A 1 255 ? -16.432 21.887 0.388 1.00 72.94 255 LEU A O 1
ATOM 1901 N N . GLU A 1 256 ? -17.419 23.599 -0.667 1.00 72.69 256 GLU A N 1
ATOM 1902 C CA . GLU A 1 256 ? -18.545 22.826 -1.207 1.00 72.69 256 GLU A CA 1
ATOM 1903 C C . GLU A 1 256 ? -18.078 21.804 -2.260 1.00 72.69 256 GLU A C 1
ATOM 1905 O O . GLU A 1 256 ? -18.609 20.699 -2.312 1.00 72.69 256 GLU A O 1
ATOM 1910 N N . SER A 1 257 ? -17.030 22.113 -3.036 1.00 67.62 257 SER A N 1
ATOM 1911 C CA . SER A 1 257 ? -16.425 21.157 -3.980 1.00 67.62 257 SER A CA 1
ATOM 1912 C C . SER A 1 257 ? -15.646 20.024 -3.299 1.00 67.62 257 SER A C 1
ATOM 1914 O O . SER A 1 257 ? -15.547 18.933 -3.853 1.00 67.62 257 SER A O 1
ATOM 1916 N N . LEU A 1 258 ? -15.123 20.267 -2.092 1.00 61.75 258 LEU A N 1
ATOM 1917 C CA . LEU A 1 258 ? -14.457 19.259 -1.260 1.00 61.75 258 LEU A CA 1
ATOM 1918 C C . LEU A 1 258 ? -15.449 18.418 -0.446 1.00 61.75 258 LEU A C 1
ATOM 1920 O O . LEU A 1 258 ? -15.096 17.339 0.016 1.00 61.75 258 LEU A O 1
ATOM 1924 N N . ALA A 1 259 ? -16.680 18.904 -0.278 1.00 54.47 259 ALA A N 1
ATOM 1925 C CA . ALA A 1 259 ? -17.753 18.241 0.454 1.00 54.47 259 ALA A CA 1
ATOM 1926 C C . ALA A 1 259 ? -18.625 17.326 -0.430 1.00 54.47 259 ALA A C 1
ATOM 1928 O O . ALA A 1 259 ? -19.746 17.001 -0.041 1.00 54.47 259 ALA A O 1
ATOM 1929 N N . VAL A 1 260 ? -18.141 16.902 -1.607 1.00 42.66 260 VAL A N 1
ATOM 1930 C CA . VAL A 1 260 ? -18.835 15.904 -2.438 1.00 42.66 260 VAL A CA 1
ATOM 1931 C C . VAL A 1 260 ? -18.636 14.512 -1.836 1.00 42.66 260 VAL A C 1
ATOM 1933 O O . VAL A 1 260 ? -17.720 13.788 -2.201 1.00 42.66 260 VAL A O 1
ATOM 1936 N N . ASP A 1 261 ? -19.532 14.260 -0.885 1.00 43.00 261 ASP A N 1
ATOM 1937 C CA . ASP A 1 261 ? -20.109 13.046 -0.305 1.00 43.00 261 ASP A CA 1
ATOM 1938 C C . ASP A 1 261 ? -19.253 11.800 0.053 1.00 43.00 261 ASP A C 1
ATOM 1940 O O . ASP A 1 261 ? -18.309 11.440 -0.647 1.00 43.00 261 ASP A O 1
ATOM 1944 N N . PRO A 1 262 ? -19.623 11.152 1.184 1.00 48.06 262 PRO A N 1
ATOM 1945 C CA . PRO A 1 262 ? -18.820 10.224 1.992 1.00 48.06 262 PRO A CA 1
ATOM 1946 C C . PRO A 1 262 ? -18.702 8.784 1.475 1.00 48.06 262 PRO A C 1
ATOM 1948 O O . PRO A 1 262 ? -19.577 8.327 0.703 1.00 48.06 262 PRO A O 1
#